Protein AF-0000000087424695 (afdb_homodimer)

Sequence (328 aa):
MKTVAVFPGSFDPPTLGHLSLIRRAAELWDEVVVLVAINPTKEGWLGPDERVKLLEEVVEACPNVSVRATDDLVVAFAEQYRQPEVQVVLVRGVRGSQDLDYELLLAHANREMGHGMETVFLPAAQSLQQVSSTEVRSRLEHGERVADLLHPRTVVSLRRMQQAMKTVAVFPGSFDPPTLGHLSLIRRAAELWDEVVVLVAINPTKEGWLGPDERVKLLEEVVEACPNVSVRATDDLVVAFAEQYRQPEVQVVLVRGVRGSQDLDYELLLAHANREMGHGMETVFLPAAQSLQQVSSTEVRSRLEHGERVADLLHPRTVVSLRRMQQA

pLDDT: mean 95.35, std 4.33, range [67.62, 98.94]

Radius of gyration: 21.51 Å; Cα contacts (8 Å, |Δi|>4): 557; chains: 2; bounding box: 44×68×51 Å

Nearest PDB structures (foldseek):
  5o08-assembly1_A  TM=8.944E-01  e=4.359E-17  Mycobacteroides abscessus ATCC 19977
  8i8i-assembly2_C-2  TM=9.527E-01  e=9.802E-16  Klebsiella pneumoniae
  5h16-assembly1_D  TM=9.198E-01  e=2.679E-16  Acinetobacter baumannii
  4nah-assembly1_B  TM=9.377E-01  e=1.700E-14  Staphylococcus aureus subsp. aureus MW2
  7yy8-assembly1_B-2  TM=8.970E-01  e=1.493E-14  Mycobacteroides abscessus

Structure (mmCIF, N/CA/C/O backbone):
data_AF-0000000087424695-model_v1
#
loop_
_entity.id
_entity.type
_entity.pdbx_description
1 polymer 'Phosphopantetheine adenylyltransferase'
#
loop_
_atom_site.group_PDB
_atom_site.id
_atom_site.type_symbol
_atom_site.label_atom_id
_atom_site.label_alt_id
_atom_site.label_comp_id
_atom_site.label_asym_id
_atom_site.label_entity_id
_atom_site.label_seq_id
_atom_site.pdbx_PDB_ins_code
_atom_site.Cartn_x
_atom_site.Cartn_y
_atom_site.Cartn_z
_atom_site.occupancy
_atom_site.B_iso_or_equiv
_atom_site.auth_seq_id
_atom_site.auth_comp_id
_atom_site.auth_asym_id
_atom_site.auth_atom_id
_atom_site.pdbx_PDB_model_num
ATOM 1 N N . MET A 1 1 ? 19.766 -3.141 4.5 1 79.31 1 MET A N 1
ATOM 2 C CA . MET A 1 1 ? 19.469 -1.904 3.789 1 79.31 1 MET A CA 1
ATOM 3 C C . MET A 1 1 ? 18.469 -1.063 4.574 1 79.31 1 MET A C 1
ATOM 5 O O . MET A 1 1 ? 17.516 -1.597 5.148 1 79.31 1 MET A O 1
ATOM 9 N N . LYS A 1 2 ? 18.75 0.213 4.785 1 91.25 2 LYS A N 1
ATOM 10 C CA . LYS A 1 2 ? 17.875 1.15 5.477 1 91.25 2 LYS A CA 1
ATOM 11 C C . LYS A 1 2 ? 16.812 1.724 4.531 1 91.25 2 LYS A C 1
ATOM 13 O O . LYS A 1 2 ? 17.094 1.961 3.354 1 91.25 2 LYS A O 1
ATOM 18 N N . THR A 1 3 ? 15.609 1.921 5.02 1 94.69 3 THR A N 1
ATOM 19 C CA . THR A 1 3 ? 14.555 2.508 4.199 1 94.69 3 THR A CA 1
ATOM 20 C C . THR A 1 3 ? 14.008 3.773 4.848 1 94.69 3 THR A C 1
ATOM 22 O O . THR A 1 3 ? 13.695 3.781 6.043 1 94.69 3 THR A O 1
ATOM 25 N N . VAL A 1 4 ? 13.898 4.805 4.074 1 97.94 4 VAL A N 1
ATOM 26 C CA . VAL A 1 4 ? 13.219 6.039 4.465 1 97.94 4 VAL A CA 1
ATOM 27 C C . VAL A 1 4 ? 11.867 6.129 3.764 1 97.94 4 VAL A C 1
ATOM 29 O O . VAL A 1 4 ? 11.797 6.094 2.533 1 97.94 4 VAL A O 1
ATOM 32 N N . ALA A 1 5 ? 10.852 6.211 4.539 1 98.62 5 ALA A N 1
ATOM 33 C CA . ALA A 1 5 ? 9.5 6.398 4.012 1 98.62 5 ALA A CA 1
ATOM 34 C C . ALA A 1 5 ? 9.086 7.863 4.086 1 98.62 5 ALA A C 1
ATOM 36 O O . ALA A 1 5 ? 9.172 8.492 5.145 1 98.62 5 ALA A O 1
ATOM 37 N N . VAL A 1 6 ? 8.703 8.391 2.967 1 98.88 6 VAL A N 1
ATOM 38 C CA . VAL A 1 6 ? 8.18 9.75 2.912 1 98.88 6 VAL A CA 1
ATOM 39 C C . VAL A 1 6 ? 6.66 9.711 2.775 1 98.88 6 VAL A C 1
ATOM 41 O O . VAL A 1 6 ? 6.129 9.062 1.873 1 98.88 6 VAL A O 1
ATOM 44 N N . PHE A 1 7 ? 5.996 10.336 3.678 1 98.88 7 PHE A N 1
ATOM 45 C CA . PHE A 1 7 ? 4.539 10.406 3.729 1 98.88 7 PHE A CA 1
ATOM 46 C C . PHE A 1 7 ? 4.059 11.828 3.488 1 98.88 7 PHE A C 1
ATOM 48 O O . PHE A 1 7 ? 3.885 12.602 4.434 1 98.88 7 PHE A O 1
ATOM 55 N N . PRO A 1 8 ? 3.752 12.125 2.264 1 98.62 8 PRO A N 1
ATOM 56 C CA . PRO A 1 8 ? 3.338 13.492 1.943 1 98.62 8 PRO A CA 1
ATOM 57 C C . PRO A 1 8 ? 1.839 13.711 2.139 1 98.62 8 PRO A C 1
ATOM 59 O O . PRO A 1 8 ? 1.049 12.773 2 1 98.62 8 PRO A O 1
ATOM 62 N N . GLY A 1 9 ? 1.477 14.867 2.424 1 97.44 9 GLY A N 1
ATOM 63 C CA . GLY A 1 9 ? 0.091 15.289 2.531 1 97.44 9 GLY A CA 1
ATOM 64 C C . GLY A 1 9 ? -0.056 16.781 2.805 1 97.44 9 GLY A C 1
ATOM 65 O O . GLY A 1 9 ? 0.936 17.469 3.025 1 97.44 9 GLY A O 1
ATOM 66 N N . SER A 1 10 ? -1.293 17.234 2.723 1 97.12 10 SER A N 1
ATOM 67 C CA . SER A 1 10 ? -1.579 18.625 3.074 1 97.12 10 SER A CA 1
ATOM 68 C C . SER A 1 10 ? -1.657 18.812 4.586 1 97.12 10 SER A C 1
ATOM 70 O O . SER A 1 10 ? -1.211 19.828 5.117 1 97.12 10 SER A O 1
ATOM 72 N N . PHE A 1 11 ? -2.344 17.891 5.297 1 98.25 11 PHE A N 1
ATOM 73 C CA . PHE A 1 11 ? -2.463 17.891 6.75 1 98.25 11 PHE A CA 1
ATOM 74 C C . PHE A 1 11 ? -3.062 19.203 7.25 1 98.25 11 PHE A C 1
ATOM 76 O O . PHE A 1 11 ? -2.512 19.844 8.148 1 98.25 11 PHE A O 1
ATOM 83 N N . ASP A 1 12 ? -4.25 19.5 6.777 1 97.62 12 ASP A N 1
ATOM 84 C CA . ASP A 1 12 ? -4.816 20.828 6.992 1 97.62 12 ASP A CA 1
ATOM 85 C C . ASP A 1 12 ? -6.242 20.734 7.531 1 97.62 12 ASP A C 1
ATOM 87 O O . ASP A 1 12 ? -7.184 21.203 6.887 1 97.62 12 ASP A O 1
ATOM 91 N N . PRO A 1 13 ? -6.395 20.297 8.695 1 97.94 13 PRO A N 1
ATOM 92 C CA . PRO A 1 13 ? -5.355 19.969 9.672 1 97.94 13 PRO A CA 1
ATOM 93 C C . PRO A 1 13 ? -5.016 18.484 9.711 1 97.94 13 PRO A C 1
ATOM 95 O O . PRO A 1 13 ? -5.68 17.688 9.055 1 97.94 13 PRO A O 1
ATOM 98 N N . PRO A 1 14 ? -3.902 18.109 10.469 1 98.38 14 PRO A N 1
ATOM 99 C CA . PRO A 1 14 ? -3.662 16.688 10.727 1 98.38 14 PRO A CA 1
ATOM 100 C C . PRO A 1 14 ? -4.797 16.016 11.508 1 98.38 14 PRO A C 1
ATOM 102 O O . PRO A 1 14 ? -5.336 16.609 12.445 1 98.38 14 PRO A O 1
ATOM 105 N N . THR A 1 15 ? -5.227 14.859 11.133 1 98.5 15 THR A N 1
ATOM 106 C CA . THR A 1 15 ? -6.336 14.141 11.75 1 98.5 15 THR A CA 1
ATOM 107 C C . THR A 1 15 ? -5.852 12.859 12.414 1 98.5 15 THR A C 1
ATOM 109 O O . THR A 1 15 ? -4.68 12.492 12.289 1 98.5 15 THR A O 1
ATOM 112 N N . LEU A 1 16 ? -6.766 12.211 13.102 1 98.44 16 LEU A N 1
ATOM 113 C CA . LEU A 1 16 ? -6.453 10.898 13.672 1 98.44 16 LEU A CA 1
ATOM 114 C C . LEU A 1 16 ? -6.215 9.867 12.578 1 98.44 16 LEU A C 1
ATOM 116 O O . LEU A 1 16 ? -5.492 8.898 12.781 1 98.44 16 LEU A O 1
ATOM 120 N N . GLY A 1 17 ? -6.844 10.094 11.422 1 98.12 17 GLY A N 1
ATOM 121 C CA . GLY A 1 17 ? -6.547 9.25 10.281 1 98.12 17 GLY A CA 1
ATOM 122 C C . GLY A 1 17 ? -5.09 9.312 9.852 1 98.12 17 GLY A C 1
ATOM 123 O O . GLY A 1 17 ? -4.457 8.281 9.641 1 98.12 17 GLY A O 1
ATOM 124 N N . HIS A 1 18 ? -4.578 10.523 9.773 1 98.56 18 HIS A N 1
ATOM 125 C CA . HIS A 1 18 ? -3.172 10.703 9.438 1 98.56 18 HIS A CA 1
ATOM 126 C C . HIS A 1 18 ? -2.27 10.07 10.492 1 98.56 18 HIS A C 1
ATOM 128 O O . HIS A 1 18 ? -1.325 9.352 10.156 1 98.56 18 HIS A O 1
ATOM 134 N N . LEU A 1 19 ? -2.562 10.367 11.734 1 98.62 19 LEU A N 1
ATOM 135 C CA . LEU A 1 19 ? -1.73 9.867 12.828 1 98.62 19 LEU A CA 1
ATOM 136 C C . LEU A 1 19 ? -1.679 8.344 12.812 1 98.62 19 LEU A C 1
ATOM 138 O O . LEU A 1 19 ? -0.613 7.754 13.008 1 98.62 19 LEU A O 1
ATOM 142 N N . SER A 1 20 ? -2.83 7.75 12.641 1 98.44 20 SER A N 1
ATOM 143 C CA . SER A 1 20 ? -2.902 6.293 12.555 1 98.44 20 SER A CA 1
ATOM 144 C C . SER A 1 20 ? -1.96 5.754 11.484 1 98.44 20 SER A C 1
ATOM 146 O O . SER A 1 20 ? -1.211 4.809 11.734 1 98.44 20 SER A O 1
ATOM 148 N N . LEU A 1 21 ? -1.93 6.344 10.336 1 98.56 21 LEU A N 1
ATOM 149 C CA . LEU A 1 21 ? -1.087 5.918 9.227 1 98.56 21 LEU A CA 1
ATOM 150 C C . LEU A 1 21 ? 0.386 6.16 9.531 1 98.56 21 LEU A C 1
ATOM 152 O O . LEU A 1 21 ? 1.235 5.316 9.234 1 98.56 21 LEU A O 1
ATOM 156 N N . ILE A 1 22 ? 0.681 7.273 10.133 1 98.81 22 ILE A N 1
ATOM 157 C CA . ILE A 1 22 ? 2.055 7.629 10.469 1 98.81 22 ILE A CA 1
ATOM 158 C C . ILE A 1 22 ? 2.621 6.617 11.461 1 98.81 22 ILE A C 1
ATOM 160 O O . ILE A 1 22 ? 3.74 6.125 11.289 1 98.81 22 ILE A O 1
ATOM 164 N N . ARG A 1 23 ? 1.879 6.285 12.469 1 98.31 23 ARG A N 1
ATOM 165 C CA . ARG A 1 23 ? 2.33 5.34 13.484 1 98.31 23 ARG A CA 1
ATOM 166 C C . ARG A 1 23 ? 2.59 3.965 12.875 1 98.31 23 ARG A C 1
ATOM 168 O O . ARG A 1 23 ? 3.584 3.314 13.203 1 98.31 23 ARG A O 1
ATOM 175 N N . ARG A 1 24 ? 1.731 3.574 12.062 1 97.62 24 ARG A N 1
ATOM 176 C CA . ARG A 1 24 ? 1.882 2.277 11.414 1 97.62 24 ARG A CA 1
ATOM 177 C C . ARG A 1 24 ? 3.072 2.279 10.453 1 97.62 24 ARG A C 1
ATOM 179 O O . ARG A 1 24 ? 3.818 1.3 10.383 1 97.62 24 ARG A O 1
ATOM 186 N N . ALA A 1 25 ? 3.248 3.357 9.727 1 98.19 25 ALA A N 1
ATOM 187 C CA . ALA A 1 25 ? 4.43 3.494 8.883 1 98.19 25 ALA A CA 1
ATOM 188 C C . ALA A 1 25 ? 5.707 3.432 9.719 1 98.19 25 ALA A C 1
ATOM 190 O O . ALA A 1 25 ? 6.695 2.816 9.305 1 98.19 25 ALA A O 1
ATOM 191 N N . ALA A 1 26 ? 5.703 4.035 10.883 1 97.44 26 ALA A N 1
ATOM 192 C CA . ALA A 1 26 ? 6.863 4.078 11.766 1 97.44 26 ALA A CA 1
ATOM 193 C C . ALA A 1 26 ? 7.266 2.678 12.219 1 97.44 26 ALA A C 1
ATOM 195 O O . ALA A 1 26 ? 8.422 2.438 12.562 1 97.44 26 ALA A O 1
ATOM 196 N N . GLU A 1 27 ? 6.316 1.789 12.219 1 94.25 27 GLU A N 1
ATOM 197 C CA . GLU A 1 27 ? 6.594 0.403 12.586 1 94.25 27 GLU A CA 1
ATOM 198 C C . GLU A 1 27 ? 7.176 -0.375 11.414 1 94.25 27 GLU A C 1
ATOM 200 O O . GLU A 1 27 ? 7.82 -1.407 11.602 1 94.25 27 GLU A O 1
ATOM 205 N N . LEU A 1 28 ? 7 0.107 10.242 1 95.44 28 LEU A N 1
ATOM 206 C CA . LEU A 1 28 ? 7.336 -0.657 9.047 1 95.44 28 LEU A CA 1
ATOM 207 C C . LEU A 1 28 ? 8.711 -0.253 8.516 1 95.44 28 LEU A C 1
ATOM 209 O O . LEU A 1 28 ? 9.383 -1.05 7.855 1 95.44 28 LEU A O 1
ATOM 213 N N . TRP A 1 29 ? 9.062 0.972 8.711 1 96.44 29 TRP A N 1
ATOM 214 C CA . TRP A 1 29 ? 10.273 1.471 8.07 1 96.44 29 TRP A CA 1
ATOM 215 C C . TRP A 1 29 ? 11.203 2.115 9.094 1 96.44 29 TRP A C 1
ATOM 217 O O . TRP A 1 29 ? 10.766 2.545 10.164 1 96.44 29 TRP A O 1
ATOM 227 N N . ASP A 1 30 ? 12.461 2.236 8.727 1 96.5 30 ASP A N 1
ATOM 228 C CA . ASP A 1 30 ? 13.492 2.689 9.648 1 96.5 30 ASP A CA 1
ATOM 229 C C . ASP A 1 30 ? 13.297 4.156 10.016 1 96.5 30 ASP A C 1
ATOM 231 O O . ASP A 1 30 ? 13.477 4.543 11.172 1 96.5 30 ASP A O 1
ATOM 235 N N . GLU A 1 31 ? 12.945 4.906 9.047 1 97.88 31 GLU A N 1
ATOM 236 C CA . GLU A 1 31 ? 12.672 6.332 9.203 1 97.88 31 GLU A CA 1
ATOM 237 C C . GLU A 1 31 ? 11.438 6.75 8.414 1 97.88 31 GLU A C 1
ATOM 239 O O . GLU A 1 31 ? 11.227 6.289 7.289 1 97.88 31 GLU A O 1
ATOM 244 N N . VAL A 1 32 ? 10.672 7.605 9.016 1 98.75 32 VAL A N 1
ATOM 245 C CA . VAL A 1 32 ? 9.492 8.148 8.344 1 98.75 32 VAL A CA 1
ATOM 246 C C . VAL A 1 32 ? 9.562 9.672 8.328 1 98.75 32 VAL A C 1
ATOM 248 O O . VAL A 1 32 ? 9.773 10.297 9.375 1 98.75 32 VAL A O 1
ATOM 251 N N . VAL A 1 33 ? 9.469 10.25 7.203 1 98.94 33 VAL A N 1
ATOM 252 C CA . VAL A 1 33 ? 9.375 11.703 7.043 1 98.94 33 VAL A CA 1
ATOM 253 C C . VAL A 1 33 ? 7.949 12.086 6.652 1 98.94 33 VAL A C 1
ATOM 255 O O . VAL A 1 33 ? 7.496 11.789 5.547 1 98.94 33 VAL A O 1
ATOM 258 N N . VAL A 1 34 ? 7.25 12.656 7.559 1 98.94 34 VAL A N 1
ATOM 259 C CA . VAL A 1 34 ? 5.969 13.273 7.234 1 98.94 34 VAL A CA 1
ATOM 260 C C . VAL A 1 34 ? 6.203 14.602 6.512 1 98.94 34 VAL A C 1
ATOM 262 O O . VAL A 1 34 ? 6.805 15.523 7.074 1 98.94 34 VAL A O 1
ATOM 265 N N . LEU A 1 35 ? 5.742 14.703 5.305 1 98.88 35 LEU A N 1
ATOM 266 C CA . LEU A 1 35 ? 6.094 15.828 4.449 1 98.88 35 LEU A CA 1
ATOM 267 C C . LEU A 1 35 ? 4.875 16.703 4.16 1 98.88 35 LEU A C 1
ATOM 269 O O . LEU A 1 35 ? 3.975 16.297 3.424 1 98.88 35 LEU A O 1
ATOM 273 N N . VAL A 1 36 ? 4.832 17.844 4.703 1 98.75 36 VAL A N 1
ATOM 274 C CA . VAL A 1 36 ? 3.795 18.828 4.406 1 98.75 36 VAL A CA 1
ATOM 275 C C . VAL A 1 36 ? 4.039 19.438 3.027 1 98.75 36 VAL A C 1
ATOM 277 O O . VAL A 1 36 ? 4.965 20.234 2.85 1 98.75 36 VAL A O 1
ATOM 280 N N . ALA A 1 37 ? 3.246 19.047 2.104 1 97.75 37 ALA A N 1
ATOM 281 C CA . ALA A 1 37 ? 3.332 19.578 0.746 1 97.75 37 ALA A CA 1
ATOM 282 C C . ALA A 1 37 ? 2.625 20.922 0.641 1 97.75 37 ALA A C 1
ATOM 284 O O . ALA A 1 37 ? 1.428 21.031 0.922 1 97.75 37 ALA A O 1
ATOM 285 N N . ILE A 1 38 ? 3.346 21.859 0.201 1 97.19 38 ILE A N 1
ATOM 286 C CA . ILE A 1 38 ? 2.838 23.234 0.138 1 97.19 38 ILE A CA 1
ATOM 287 C C . ILE A 1 38 ? 2.566 23.609 -1.314 1 97.19 38 ILE A C 1
ATOM 289 O O . ILE A 1 38 ? 3.436 23.469 -2.176 1 97.19 38 ILE A O 1
ATOM 293 N N . ASN A 1 39 ? 1.438 23.969 -1.605 1 93.19 39 ASN A N 1
ATOM 294 C CA . ASN A 1 39 ? 1.109 24.625 -2.865 1 93.19 39 ASN A CA 1
ATOM 295 C C . ASN A 1 39 ? 1.168 26.141 -2.732 1 93.19 39 ASN A C 1
ATOM 297 O O . ASN A 1 39 ? 0.289 26.75 -2.121 1 93.19 39 ASN A O 1
ATOM 301 N N . PRO A 1 40 ? 2.1 26.672 -3.32 1 89.75 40 PRO A N 1
ATOM 302 C CA . PRO A 1 40 ? 2.324 28.094 -3.098 1 89.75 40 PRO A CA 1
ATOM 303 C C . PRO A 1 40 ? 1.191 28.969 -3.645 1 89.75 40 PRO A C 1
ATOM 305 O O . PRO A 1 40 ? 1.053 30.125 -3.252 1 89.75 40 PRO A O 1
ATOM 308 N N . THR A 1 41 ? 0.452 28.438 -4.559 1 91.44 41 THR A N 1
ATOM 309 C CA . THR A 1 41 ? -0.591 29.234 -5.188 1 91.44 41 THR A CA 1
ATOM 310 C C . THR A 1 41 ? -1.919 29.062 -4.453 1 91.44 41 THR A C 1
ATOM 312 O O . THR A 1 41 ? -2.904 29.734 -4.785 1 91.44 41 THR A O 1
ATOM 315 N N . LYS A 1 42 ? -1.876 28.172 -3.494 1 88.69 42 LYS A N 1
ATOM 316 C CA . LYS A 1 42 ? -3.113 27.906 -2.762 1 88.69 42 LYS A CA 1
ATOM 317 C C . LYS A 1 42 ? -2.961 28.266 -1.285 1 88.69 42 LYS A C 1
ATOM 319 O O . LYS A 1 42 ? -1.923 27.984 -0.68 1 88.69 42 LYS A O 1
ATOM 324 N N . GLU A 1 43 ? -3.961 28.906 -0.909 1 86.94 43 GLU A N 1
ATOM 325 C CA . GLU A 1 43 ? -4.012 29.156 0.528 1 86.94 43 GLU A CA 1
ATOM 326 C C . GLU A 1 43 ? -4.746 28.031 1.26 1 86.94 43 GLU A C 1
ATOM 328 O O . GLU A 1 43 ? -5.848 27.656 0.867 1 86.94 43 GLU A O 1
ATOM 333 N N . GLY A 1 44 ? -4.164 27.5 2.248 1 91.12 44 GLY A N 1
ATOM 334 C CA . GLY A 1 44 ? -4.816 26.5 3.078 1 91.12 44 GLY A CA 1
ATOM 335 C C . GLY A 1 44 ? -5.574 27.094 4.246 1 91.12 44 GLY A C 1
ATOM 336 O O . GLY A 1 44 ? -5.586 28.312 4.434 1 91.12 44 GLY A O 1
ATOM 337 N N . TRP A 1 45 ? -6.344 26.219 4.848 1 94.75 45 TRP A N 1
ATOM 338 C CA . TRP A 1 45 ? -7.035 26.625 6.062 1 94.75 45 TRP A CA 1
ATOM 339 C C . TRP A 1 45 ? -6.043 27.031 7.148 1 94.75 45 TRP A C 1
ATOM 341 O O . TRP A 1 45 ? -6.23 28.047 7.828 1 94.75 45 TRP A O 1
ATOM 351 N N . LEU A 1 46 ? -5 26.297 7.312 1 95.81 46 LEU A N 1
ATOM 352 C CA . LEU A 1 46 ? -3.859 26.609 8.164 1 95.81 46 LEU A CA 1
ATOM 353 C C . LEU A 1 46 ? -2.625 26.922 7.328 1 95.81 46 LEU A C 1
ATOM 355 O O . LEU A 1 46 ? -2.461 26.391 6.227 1 95.81 46 LEU A O 1
ATOM 359 N N . GLY A 1 47 ? -1.768 27.766 7.91 1 94.56 47 GLY A N 1
ATOM 360 C CA . GLY A 1 47 ? -0.475 27.969 7.277 1 94.56 47 GLY A CA 1
ATOM 361 C C . GLY A 1 47 ? 0.445 26.766 7.387 1 94.56 47 GLY A C 1
ATOM 362 O O . GLY A 1 47 ? 0.244 25.906 8.234 1 94.56 47 GLY A O 1
ATOM 363 N N . PRO A 1 48 ? 1.484 26.734 6.488 1 95.81 48 PRO A N 1
ATOM 364 C CA . PRO A 1 48 ? 2.406 25.594 6.512 1 95.81 48 PRO A CA 1
ATOM 365 C C . PRO A 1 48 ? 3.082 25.406 7.871 1 95.81 48 PRO A C 1
ATOM 367 O O . PRO A 1 48 ? 3.242 24.281 8.336 1 95.81 48 PRO A O 1
ATOM 370 N N . ASP A 1 49 ? 3.469 26.516 8.477 1 95.88 49 ASP A N 1
ATOM 371 C CA . ASP A 1 49 ? 4.152 26.438 9.766 1 95.88 49 ASP A CA 1
ATOM 372 C C . ASP A 1 49 ? 3.242 25.828 10.836 1 95.88 49 ASP A C 1
ATOM 374 O O . ASP A 1 49 ? 3.695 25.062 11.68 1 95.88 49 ASP A O 1
ATOM 378 N N . GLU A 1 50 ? 1.998 26.25 10.836 1 96.44 50 GLU A N 1
ATOM 379 C CA . GLU A 1 50 ? 1.03 25.703 11.789 1 96.44 50 GLU A CA 1
ATOM 380 C C . GLU A 1 50 ? 0.822 24.219 11.578 1 96.44 50 GLU A C 1
ATOM 382 O O . GLU A 1 50 ? 0.745 23.453 12.547 1 96.44 50 GLU A O 1
ATOM 387 N N . ARG A 1 51 ? 0.736 23.797 10.344 1 97.75 51 ARG A N 1
ATOM 388 C CA . ARG A 1 51 ? 0.562 22.391 10.023 1 97.75 51 ARG A CA 1
ATOM 389 C C . ARG A 1 51 ? 1.755 21.562 10.5 1 97.75 51 ARG A C 1
ATOM 391 O O . ARG A 1 51 ? 1.584 20.5 11.102 1 97.75 51 ARG A O 1
ATOM 398 N N . VAL A 1 52 ? 2.936 22.078 10.281 1 98.38 52 VAL A N 1
ATOM 399 C CA . VAL A 1 52 ? 4.156 21.406 10.711 1 98.38 52 VAL A CA 1
ATOM 400 C C . VAL A 1 52 ? 4.172 21.281 12.234 1 98.38 52 VAL A C 1
ATOM 402 O O . VAL A 1 52 ? 4.441 20.219 12.781 1 98.38 52 VAL A O 1
ATOM 405 N N . LYS A 1 53 ? 3.879 22.375 12.867 1 97.62 53 LYS A N 1
ATOM 406 C CA . LYS A 1 53 ? 3.893 22.406 14.328 1 97.62 53 LYS A CA 1
ATOM 407 C C . LYS A 1 53 ? 2.912 21.391 14.906 1 97.62 53 LYS A C 1
ATOM 409 O O . LYS A 1 53 ? 3.252 20.641 15.828 1 97.62 53 LYS A O 1
ATOM 414 N N . LEU A 1 54 ? 1.671 21.391 14.406 1 98.19 54 LEU A N 1
ATOM 415 C CA . LEU A 1 54 ? 0.662 20.453 14.875 1 98.19 54 LEU A CA 1
ATOM 416 C C . LEU A 1 54 ? 1.135 19.016 14.68 1 98.19 54 LEU A C 1
ATOM 418 O O . LEU A 1 54 ? 0.982 18.188 15.578 1 98.19 54 LEU A O 1
ATOM 422 N N . LEU A 1 55 ? 1.739 18.719 13.531 1 98.75 55 LEU A N 1
ATOM 423 C CA . LEU A 1 55 ? 2.217 17.375 13.234 1 98.75 55 LEU A CA 1
ATOM 424 C C . LEU A 1 55 ? 3.342 16.969 14.188 1 98.75 55 LEU A C 1
ATOM 426 O O . LEU A 1 55 ? 3.367 15.844 14.688 1 98.75 55 LEU A O 1
ATOM 430 N N . GLU A 1 56 ? 4.27 17.891 14.391 1 98.31 56 GLU A N 1
ATOM 431 C CA . GLU A 1 56 ? 5.367 17.609 15.312 1 98.31 56 GLU A CA 1
ATOM 432 C C . GLU A 1 56 ? 4.848 17.25 16.703 1 98.31 56 GLU A C 1
ATOM 434 O O . GLU A 1 56 ? 5.383 16.359 17.359 1 98.31 56 GLU A O 1
ATOM 439 N N . GLU A 1 57 ? 3.848 17.953 17.078 1 96.88 57 GLU A N 1
ATOM 440 C CA . GLU A 1 57 ? 3.262 17.688 18.391 1 96.88 57 GLU A CA 1
ATOM 441 C C . GLU A 1 57 ? 2.637 16.297 18.453 1 96.88 57 GLU A C 1
ATOM 443 O O . GLU A 1 57 ? 2.801 15.594 19.453 1 96.88 57 GLU A O 1
ATOM 448 N N . VAL A 1 58 ? 1.982 15.953 17.438 1 96.88 58 VAL A N 1
ATOM 449 C CA . VAL A 1 58 ? 1.188 14.734 17.5 1 96.88 58 VAL A CA 1
ATOM 450 C C . VAL A 1 58 ? 2.088 13.516 17.297 1 96.88 58 VAL A C 1
ATOM 452 O O . VAL A 1 58 ? 1.757 12.406 17.734 1 96.88 58 VAL A O 1
ATOM 455 N N . VAL A 1 59 ? 3.281 13.664 16.656 1 98.19 59 VAL A N 1
ATOM 456 C CA . VAL A 1 59 ? 4.117 12.5 16.375 1 98.19 59 VAL A CA 1
ATOM 457 C C . VAL A 1 59 ? 5.285 12.453 17.359 1 98.19 59 VAL A C 1
ATOM 459 O O . VAL A 1 59 ? 6.246 11.711 17.156 1 98.19 59 VAL A O 1
ATOM 462 N N . GLU A 1 60 ? 5.211 13.211 18.359 1 96.75 60 GLU A N 1
ATOM 463 C CA . GLU A 1 60 ? 6.293 13.344 19.328 1 96.75 60 GLU A CA 1
ATOM 464 C C . GLU A 1 60 ? 6.691 11.984 19.906 1 96.75 60 GLU A C 1
ATOM 466 O O . GLU A 1 60 ? 7.867 11.75 20.188 1 96.75 60 GLU A O 1
ATOM 471 N N . ALA A 1 61 ? 5.805 11.094 20.031 1 96.12 61 ALA A N 1
ATOM 472 C CA . ALA A 1 61 ? 6.043 9.789 20.641 1 96.12 61 ALA A CA 1
ATOM 473 C C . ALA A 1 61 ? 6.652 8.812 19.641 1 96.12 61 ALA A C 1
ATOM 475 O O . ALA A 1 61 ? 6.965 7.672 20 1 96.12 61 ALA A O 1
ATOM 476 N N . CYS A 1 62 ? 6.895 9.219 18.438 1 97.75 62 CYS A N 1
ATOM 477 C CA . CYS A 1 62 ? 7.492 8.391 17.391 1 97.75 62 CYS A CA 1
ATOM 478 C C . CYS A 1 62 ? 8.922 8.836 17.109 1 97.75 62 CYS A C 1
ATOM 480 O O . CYS A 1 62 ? 9.141 9.688 16.25 1 97.75 62 CYS A O 1
ATOM 482 N N . PRO A 1 63 ? 9.875 8.18 17.672 1 97.56 63 PRO A N 1
ATOM 483 C CA . PRO A 1 63 ? 11.25 8.688 17.625 1 97.56 63 PRO A CA 1
ATOM 484 C C . PRO A 1 63 ? 11.852 8.633 16.219 1 97.56 63 PRO A C 1
ATOM 486 O O . PRO A 1 63 ? 12.812 9.344 15.93 1 97.56 63 PRO A O 1
ATOM 489 N N . ASN A 1 64 ? 11.336 7.742 15.438 1 98.25 64 ASN A N 1
ATOM 490 C CA . ASN A 1 64 ? 11.914 7.617 14.102 1 98.25 64 ASN A CA 1
ATOM 491 C C . ASN A 1 64 ? 11.102 8.391 13.07 1 98.25 64 ASN A C 1
ATOM 493 O O . ASN A 1 64 ? 11.195 8.125 11.875 1 98.25 64 ASN A O 1
ATOM 497 N N . VAL A 1 65 ? 10.211 9.297 13.492 1 98.81 65 VAL A N 1
ATOM 498 C CA . VAL A 1 65 ? 9.391 10.109 12.609 1 98.81 65 VAL A CA 1
ATOM 499 C C . VAL A 1 65 ? 9.844 11.57 12.68 1 98.81 65 VAL A C 1
ATOM 501 O O . VAL A 1 65 ? 10.062 12.102 13.766 1 98.81 65 VAL A O 1
ATOM 504 N N . SER A 1 66 ? 10.016 12.203 11.578 1 98.81 66 SER A N 1
ATOM 505 C CA . SER A 1 66 ? 10.289 13.633 11.484 1 98.81 66 SER A CA 1
ATOM 506 C C . SER A 1 66 ? 9.266 14.336 10.594 1 98.81 66 SER A C 1
ATOM 508 O O . SER A 1 66 ? 8.602 13.688 9.781 1 98.81 66 SER A O 1
ATOM 510 N N . VAL A 1 67 ? 9.133 15.625 10.758 1 98.88 67 VAL A N 1
ATOM 511 C CA . VAL A 1 67 ? 8.203 16.422 9.969 1 98.88 67 VAL A CA 1
ATOM 512 C C . VAL A 1 67 ? 8.969 17.484 9.172 1 98.88 67 VAL A C 1
ATOM 514 O O . VAL A 1 67 ? 9.852 18.156 9.711 1 98.88 67 VAL A O 1
ATOM 517 N N . ARG A 1 68 ? 8.68 17.547 7.949 1 98.75 68 ARG A N 1
ATOM 518 C CA . ARG A 1 68 ? 9.258 18.531 7.043 1 98.75 68 ARG A CA 1
ATOM 519 C C . ARG A 1 68 ? 8.188 19.188 6.176 1 98.75 68 ARG A C 1
ATOM 521 O O . ARG A 1 68 ? 7.039 18.734 6.164 1 98.75 68 ARG A O 1
ATOM 528 N N . ALA A 1 69 ? 8.531 20.266 5.543 1 98.5 69 ALA A N 1
ATOM 529 C CA . ALA A 1 69 ? 7.66 20.922 4.566 1 98.5 69 ALA A CA 1
ATOM 530 C C . ALA A 1 69 ? 8.414 21.203 3.27 1 98.5 69 ALA A C 1
ATOM 532 O O . ALA A 1 69 ? 9.641 21.359 3.275 1 98.5 69 ALA A O 1
ATOM 533 N N . THR A 1 70 ? 7.703 21.234 2.178 1 98.25 70 THR A N 1
ATOM 534 C CA . THR A 1 70 ? 8.328 21.562 0.901 1 98.25 70 THR A CA 1
ATOM 535 C C . THR A 1 70 ? 7.312 22.188 -0.047 1 98.25 70 THR A C 1
ATOM 537 O O . THR A 1 70 ? 6.121 21.875 0.007 1 98.25 70 THR A O 1
ATOM 540 N N . ASP A 1 71 ? 7.777 23.078 -0.828 1 97 71 ASP A N 1
ATOM 541 C CA . ASP A 1 71 ? 6.977 23.562 -1.944 1 97 71 ASP A CA 1
ATOM 542 C C . AS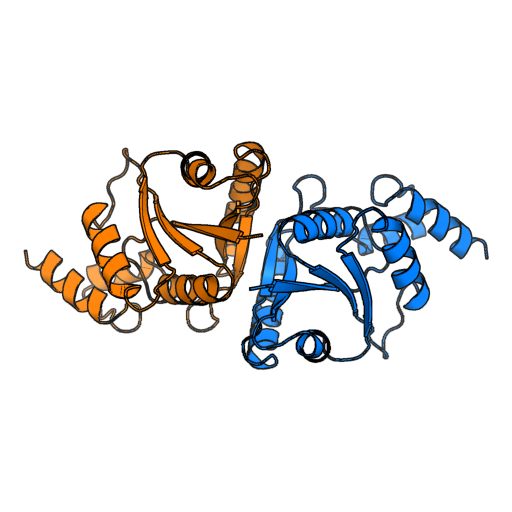P A 1 71 ? 7.488 23.016 -3.273 1 97 71 ASP A C 1
ATOM 544 O O . ASP A 1 71 ? 7.039 23.438 -4.34 1 97 71 ASP A O 1
ATOM 548 N N . ASP A 1 72 ? 8.422 22.031 -3.182 1 95.88 72 ASP A N 1
ATOM 549 C CA . ASP A 1 72 ? 8.922 21.312 -4.352 1 95.88 72 ASP A CA 1
ATOM 550 C C . ASP A 1 72 ? 8.078 20.078 -4.648 1 95.88 72 ASP A C 1
ATOM 552 O O . ASP A 1 72 ? 7.172 19.734 -3.885 1 95.88 72 ASP A O 1
ATOM 556 N N . LEU A 1 73 ? 8.453 19.484 -5.812 1 96.06 73 LEU A N 1
ATOM 557 C CA . LEU A 1 73 ? 7.859 18.188 -6.094 1 96.06 73 LEU A CA 1
ATOM 558 C C . LEU A 1 73 ? 8.195 17.188 -4.992 1 96.06 73 LEU A C 1
ATOM 560 O O . LEU A 1 73 ? 9.336 17.125 -4.535 1 96.06 73 LEU A O 1
ATOM 564 N N . VAL A 1 74 ? 7.199 16.422 -4.539 1 97.19 74 VAL A N 1
ATOM 565 C CA . VAL A 1 74 ? 7.355 15.438 -3.477 1 97.19 74 VAL A CA 1
ATOM 566 C C . VAL A 1 74 ? 8.5 14.484 -3.816 1 97.19 74 VAL A C 1
ATOM 568 O O . VAL A 1 74 ? 9.359 14.211 -2.975 1 97.19 74 VAL A O 1
ATOM 571 N N . VAL A 1 75 ? 8.586 14.055 -5.062 1 97.5 75 VAL A N 1
ATOM 572 C CA . VAL A 1 75 ? 9.594 13.078 -5.473 1 97.5 75 VAL A CA 1
ATOM 573 C C . VAL A 1 75 ? 10.977 13.734 -5.449 1 97.5 75 VAL A C 1
ATOM 575 O O . VAL A 1 75 ? 11.969 13.086 -5.105 1 97.5 75 VAL A O 1
ATOM 578 N N . ALA A 1 76 ? 11.086 14.969 -5.848 1 96.81 76 ALA A N 1
ATOM 579 C CA . ALA A 1 76 ? 12.352 15.688 -5.805 1 96.81 76 ALA A CA 1
ATOM 580 C C . ALA A 1 76 ? 12.859 15.82 -4.367 1 96.81 76 ALA A C 1
ATOM 582 O O . ALA A 1 76 ? 14.039 15.609 -4.098 1 96.81 76 ALA A O 1
ATOM 583 N N . PHE A 1 77 ? 11.945 16.156 -3.518 1 97.88 77 PHE A N 1
ATOM 584 C CA . PHE A 1 77 ? 12.312 16.234 -2.107 1 97.88 77 PHE A CA 1
ATOM 585 C C . PHE A 1 77 ? 12.781 14.883 -1.593 1 97.88 77 PHE A C 1
ATOM 587 O O . PHE A 1 77 ? 13.805 14.789 -0.912 1 97.88 77 PHE A O 1
ATOM 594 N N . ALA A 1 78 ? 12.016 13.836 -1.885 1 98.31 78 ALA A N 1
ATOM 595 C CA . ALA A 1 78 ? 12.289 12.492 -1.378 1 98.31 78 ALA A CA 1
ATOM 596 C C . ALA A 1 78 ? 13.633 11.977 -1.886 1 98.31 78 ALA A C 1
ATOM 598 O O . ALA A 1 78 ? 14.312 11.211 -1.196 1 98.31 78 ALA A O 1
ATOM 599 N N . GLU A 1 79 ? 14.031 12.406 -3.066 1 96.69 79 GLU A N 1
ATOM 600 C CA . GLU A 1 79 ? 15.258 11.945 -3.713 1 96.69 79 GLU A CA 1
ATOM 601 C C . GLU A 1 79 ? 16.484 12.281 -2.873 1 96.69 79 GLU A C 1
ATOM 603 O O . GLU A 1 79 ? 17.5 11.594 -2.951 1 96.69 79 GLU A O 1
ATOM 608 N N . GLN A 1 80 ? 16.375 13.297 -2.057 1 96.62 80 GLN A N 1
ATOM 609 C CA . GLN A 1 80 ? 17.516 13.742 -1.26 1 96.62 80 GLN A CA 1
ATOM 610 C C . GLN A 1 80 ? 17.938 12.672 -0.249 1 96.62 80 GLN A C 1
ATOM 612 O O . GLN A 1 80 ? 19.062 12.695 0.255 1 96.62 80 GLN A O 1
ATOM 617 N N . TYR A 1 81 ? 17 11.797 0.029 1 97 81 TYR A N 1
ATOM 618 C CA . TYR A 1 81 ? 17.281 10.766 1.023 1 97 81 TYR A CA 1
ATOM 619 C C . TYR A 1 81 ? 17.891 9.531 0.371 1 97 81 TYR A C 1
ATOM 621 O O . TYR A 1 81 ? 18.391 8.641 1.062 1 97 81 TYR A O 1
ATOM 629 N N . ARG A 1 82 ? 17.828 9.422 -0.864 1 94.62 82 ARG A N 1
ATOM 630 C CA . ARG A 1 82 ? 18.344 8.258 -1.574 1 94.62 82 ARG A CA 1
ATOM 631 C C . ARG A 1 82 ? 19.859 8.203 -1.515 1 94.62 82 ARG A C 1
ATOM 633 O O . ARG A 1 82 ? 20.531 9.188 -1.832 1 94.62 82 ARG A O 1
ATOM 640 N N . GLN A 1 83 ? 20.391 7.113 -1.096 1 94.31 83 GLN A N 1
ATOM 641 C CA . GLN A 1 83 ? 21.812 6.781 -1.012 1 94.31 83 GLN A CA 1
ATOM 642 C C . GLN A 1 83 ? 22.047 5.301 -1.292 1 94.31 83 GLN A C 1
ATOM 644 O O . GLN A 1 83 ? 21.109 4.508 -1.305 1 94.31 83 GLN A O 1
ATOM 649 N N . PRO A 1 84 ? 23.219 4.797 -1.718 1 89.75 84 PRO A N 1
ATOM 650 C CA . PRO A 1 84 ? 23.469 3.396 -2.062 1 89.75 84 PRO A CA 1
ATOM 651 C C . PRO A 1 84 ? 22.922 2.42 -1.028 1 89.75 84 PRO A C 1
ATOM 653 O O . PRO A 1 84 ? 22.375 1.37 -1.39 1 89.75 84 PRO A O 1
ATOM 656 N N . GLU A 1 85 ? 22.891 2.695 0.235 1 90.25 85 GLU A N 1
ATOM 657 C CA . GLU A 1 85 ? 22.406 1.767 1.251 1 90.25 85 GLU A CA 1
ATOM 658 C C . GLU A 1 85 ? 21.109 2.275 1.892 1 90.25 85 GLU A C 1
ATOM 660 O O . GLU A 1 85 ? 20.719 1.807 2.961 1 90.25 85 GLU A O 1
ATOM 665 N N . VAL A 1 86 ? 20.484 3.256 1.208 1 94.06 86 VAL A N 1
ATOM 666 C CA . VAL A 1 86 ? 19.234 3.807 1.719 1 94.06 86 VAL A CA 1
ATOM 667 C C . VAL A 1 86 ? 18.188 3.832 0.606 1 94.06 86 VAL A C 1
ATOM 669 O O . VAL A 1 86 ? 18.359 4.52 -0.403 1 94.06 86 VAL A O 1
ATOM 672 N N . GLN A 1 87 ? 17.188 3.1 0.771 1 93.56 87 GLN A N 1
ATOM 673 C CA . GLN A 1 87 ? 16.047 3.129 -0.138 1 93.56 87 GLN A CA 1
ATOM 674 C C . GLN A 1 87 ? 15 4.133 0.331 1 93.56 87 GLN A C 1
ATOM 676 O O . GLN A 1 87 ? 14.867 4.383 1.53 1 93.56 87 GLN A O 1
ATOM 681 N N . VAL A 1 88 ? 14.32 4.676 -0.686 1 97.5 88 VAL A N 1
ATOM 682 C CA . VAL A 1 88 ? 13.25 5.625 -0.372 1 97.5 88 VAL A CA 1
ATOM 683 C C . VAL A 1 88 ? 11.93 5.133 -0.956 1 97.5 88 VAL A C 1
ATOM 685 O O . VAL A 1 88 ? 11.883 4.664 -2.098 1 97.5 88 VAL A O 1
ATOM 688 N N . VAL A 1 89 ? 10.922 5.227 -0.158 1 98 89 VAL A N 1
ATOM 689 C CA . VAL A 1 89 ? 9.586 4.898 -0.643 1 98 89 VAL A CA 1
ATOM 690 C C . VAL A 1 89 ? 8.617 6.023 -0.278 1 98 89 VAL A C 1
ATOM 692 O O . VAL A 1 89 ? 8.789 6.688 0.746 1 98 89 VAL A O 1
ATOM 695 N N . LEU A 1 90 ? 7.695 6.238 -1.168 1 98.62 90 LEU A N 1
ATOM 696 C CA . LEU A 1 90 ? 6.566 7.109 -0.852 1 98.62 90 LEU A CA 1
ATOM 697 C C . LEU A 1 90 ? 5.418 6.312 -0.246 1 98.62 90 LEU A C 1
ATOM 699 O O . LEU A 1 90 ? 5.133 5.195 -0.683 1 98.62 90 LEU A O 1
ATOM 703 N N . VAL A 1 91 ? 4.746 6.891 0.744 1 98.69 91 VAL A N 1
ATOM 704 C CA . VAL A 1 91 ? 3.629 6.234 1.413 1 98.69 91 VAL A CA 1
ATOM 705 C C . VAL A 1 91 ? 2.369 7.082 1.269 1 98.69 91 VAL A C 1
ATOM 707 O O . VAL A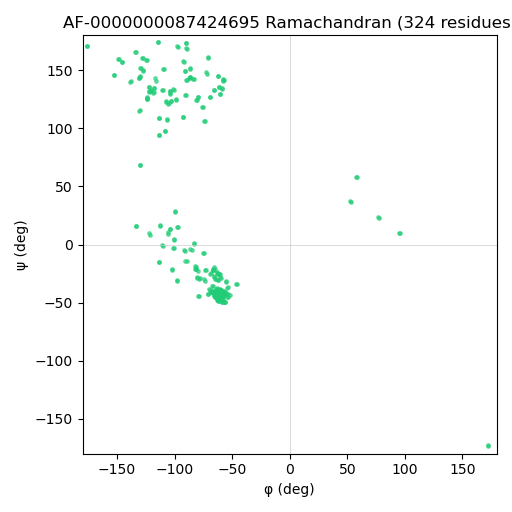 1 91 ? 2.406 8.297 1.47 1 98.69 91 VAL A O 1
ATOM 710 N N . ARG A 1 92 ? 1.318 6.414 0.889 1 98 92 ARG A N 1
ATOM 711 C CA . ARG A 1 92 ? 0.009 7.051 0.797 1 98 92 ARG A CA 1
ATOM 712 C C . ARG A 1 92 ? -1.058 6.215 1.495 1 98 92 ARG A C 1
ATOM 714 O O . ARG A 1 92 ? -0.992 4.984 1.488 1 98 92 ARG A O 1
ATOM 721 N N . GLY A 1 93 ? -1.953 6.922 2.107 1 97.31 93 GLY A N 1
ATOM 722 C CA . GLY A 1 93 ? -3.107 6.23 2.662 1 97.31 93 GLY A CA 1
ATOM 723 C C . GLY A 1 93 ? -4.234 6.051 1.663 1 97.31 93 GLY A C 1
ATOM 724 O O . GLY A 1 93 ? -4.492 6.938 0.845 1 97.31 93 GLY A O 1
ATOM 725 N N . VAL A 1 94 ? -4.883 4.945 1.777 1 96.38 94 VAL A N 1
ATOM 726 C CA . VAL A 1 94 ? -6.059 4.711 0.95 1 96.38 94 VAL A CA 1
ATOM 727 C C . VAL A 1 94 ? -7.262 4.402 1.838 1 96.38 94 VAL A C 1
ATOM 729 O O . VAL A 1 94 ? -7.207 3.5 2.678 1 96.38 94 VAL A O 1
ATOM 732 N N . ARG A 1 95 ? -8.359 5.109 1.692 1 92.56 95 ARG A N 1
ATOM 733 C CA . ARG A 1 95 ? -9.547 4.992 2.539 1 92.56 95 ARG A CA 1
ATOM 734 C C . ARG A 1 95 ? -10.641 4.203 1.838 1 92.56 95 ARG A C 1
ATOM 736 O O . ARG A 1 95 ? -11.562 3.693 2.486 1 92.56 95 ARG A O 1
ATOM 743 N N . GLY A 1 96 ? -10.555 4.156 0.526 1 91.31 96 GLY A N 1
ATOM 744 C CA . GLY A 1 96 ? -11.586 3.506 -0.268 1 91.31 96 GLY A CA 1
ATOM 745 C C . GLY A 1 96 ? -11.406 3.709 -1.761 1 91.31 96 GLY A C 1
ATOM 746 O O . GLY A 1 96 ? -10.375 4.227 -2.201 1 91.31 96 GLY A O 1
ATOM 747 N N . SER A 1 97 ? -12.406 3.254 -2.457 1 90.25 97 SER A N 1
ATOM 748 C CA . SER A 1 97 ? -12.312 3.211 -3.912 1 90.25 97 SER A CA 1
ATOM 749 C C . SER A 1 97 ? -12.422 4.609 -4.516 1 90.25 97 SER A C 1
ATOM 751 O O . SER A 1 97 ? -11.945 4.852 -5.625 1 90.25 97 SER A O 1
ATOM 753 N N . GLN A 1 98 ? -12.977 5.457 -3.799 1 85.88 98 GLN A N 1
ATOM 754 C CA . GLN A 1 98 ? -13.281 6.777 -4.344 1 85.88 98 GLN A CA 1
ATOM 755 C C . GLN A 1 98 ? -12 7.535 -4.703 1 85.88 98 GLN A C 1
ATOM 757 O O . GLN A 1 98 ? -11.984 8.32 -5.652 1 85.88 98 GLN A O 1
ATOM 762 N N . ASP A 1 99 ? -10.969 7.281 -4.031 1 86.62 99 ASP A N 1
ATOM 763 C CA . ASP A 1 99 ? -9.766 8.078 -4.23 1 86.62 99 ASP A CA 1
ATOM 764 C C . ASP A 1 99 ? -8.664 7.25 -4.898 1 86.62 99 ASP A C 1
ATOM 766 O O . ASP A 1 99 ? -7.602 7.773 -5.227 1 86.62 99 ASP A O 1
ATOM 770 N N . LEU A 1 100 ? -8.883 6.078 -5.18 1 93.5 100 LEU A N 1
ATOM 771 C CA . LEU A 1 100 ? -7.801 5.18 -5.559 1 93.5 100 LEU A CA 1
ATOM 772 C C . LEU A 1 100 ? -7.266 5.523 -6.941 1 93.5 100 LEU A C 1
ATOM 774 O O . LEU A 1 100 ? -6.051 5.504 -7.164 1 93.5 100 LEU A O 1
ATOM 778 N N . ASP A 1 101 ? -8.18 5.805 -7.848 1 93 101 ASP A N 1
ATOM 779 C CA . ASP A 1 101 ? -7.723 6.055 -9.211 1 93 101 ASP A CA 1
ATOM 780 C C . ASP A 1 101 ? -6.773 7.25 -9.258 1 93 101 ASP A C 1
ATOM 782 O O . ASP A 1 101 ? -5.777 7.23 -9.984 1 93 101 ASP A O 1
ATOM 786 N N . TYR A 1 102 ? -7.152 8.234 -8.539 1 93.31 102 TYR A N 1
ATOM 787 C CA . TYR A 1 102 ? -6.27 9.391 -8.445 1 93.31 102 TYR A CA 1
ATOM 788 C C . TYR A 1 102 ? -4.934 9 -7.82 1 93.31 102 TYR A C 1
ATOM 790 O O . TYR A 1 102 ? -3.873 9.398 -8.312 1 93.31 102 TYR A O 1
ATOM 798 N N . GLU A 1 103 ? -4.949 8.258 -6.805 1 95.62 103 GLU A N 1
ATOM 799 C CA . GLU A 1 103 ? -3.732 7.809 -6.133 1 95.62 103 GLU A CA 1
ATOM 800 C C . GLU A 1 103 ? -2.861 6.98 -7.074 1 95.62 103 GLU A C 1
ATOM 802 O O . GLU A 1 103 ? -1.633 7.078 -7.039 1 95.62 103 GLU A O 1
ATOM 807 N N . LEU A 1 104 ? -3.488 6.164 -7.848 1 96.25 104 LEU A N 1
ATOM 808 C CA . LEU A 1 104 ? -2.752 5.348 -8.805 1 96.25 104 LEU A CA 1
ATOM 809 C C . LEU A 1 104 ? -2.043 6.227 -9.836 1 96.25 104 LEU A C 1
ATOM 811 O O . LEU A 1 104 ? -0.875 5.992 -10.156 1 96.25 104 LEU A O 1
ATOM 815 N N . LEU A 1 105 ? -2.775 7.207 -10.328 1 95.06 105 LEU A N 1
ATOM 816 C CA . LEU A 1 105 ? -2.188 8.133 -11.289 1 95.06 105 LEU A CA 1
ATOM 817 C C . LEU A 1 105 ? -0.975 8.836 -10.695 1 95.06 105 LEU A C 1
ATOM 819 O O . LEU A 1 105 ? 0.068 8.945 -11.344 1 95.06 105 LEU A O 1
ATOM 823 N N . LEU A 1 106 ? -1.089 9.281 -9.484 1 95.75 106 LEU A N 1
ATOM 824 C CA . LEU A 1 106 ? 0.005 9.953 -8.797 1 95.75 106 LEU A CA 1
ATOM 825 C C . LEU A 1 106 ? 1.188 9.008 -8.602 1 95.75 106 LEU A C 1
ATOM 827 O O . LEU A 1 106 ? 2.342 9.406 -8.781 1 95.75 106 LEU A O 1
ATOM 831 N N . ALA A 1 107 ? 0.917 7.832 -8.203 1 97.19 107 ALA A N 1
ATOM 832 C CA . ALA A 1 107 ? 1.962 6.832 -7.996 1 97.19 107 ALA A CA 1
ATOM 833 C C . ALA A 1 107 ? 2.748 6.59 -9.281 1 97.19 107 ALA A C 1
ATOM 835 O O . ALA A 1 107 ? 3.977 6.488 -9.258 1 97.19 107 ALA A O 1
ATOM 836 N N . HIS A 1 108 ? 2.02 6.492 -10.398 1 97 108 HIS A N 1
ATOM 837 C CA . HIS A 1 108 ? 2.67 6.27 -11.688 1 97 108 HIS A CA 1
ATOM 838 C C . HIS A 1 108 ? 3.535 7.461 -12.078 1 97 108 HIS A C 1
ATOM 840 O O . HIS A 1 108 ? 4.664 7.289 -12.547 1 97 108 HIS A O 1
ATOM 846 N N . ALA A 1 109 ? 3.016 8.648 -11.898 1 96.31 109 ALA A N 1
ATOM 847 C CA . ALA A 1 109 ? 3.764 9.867 -12.188 1 96.31 109 ALA A CA 1
ATOM 848 C C . ALA A 1 109 ? 5.02 9.953 -11.328 1 96.31 109 ALA A C 1
ATOM 850 O O . ALA A 1 109 ? 6.102 10.281 -11.828 1 96.31 109 ALA A O 1
ATOM 851 N N . ASN A 1 110 ? 4.887 9.625 -10.055 1 96.25 110 ASN A N 1
ATOM 852 C CA . ASN A 1 110 ? 6.016 9.672 -9.133 1 96.25 110 ASN A CA 1
ATOM 853 C C . ASN A 1 110 ? 7.102 8.672 -9.531 1 96.25 110 ASN A C 1
ATOM 855 O O . ASN A 1 110 ? 8.289 8.984 -9.461 1 96.25 110 ASN A O 1
ATOM 859 N N . ARG A 1 111 ? 6.68 7.559 -9.867 1 96 111 ARG A N 1
ATOM 860 C CA . ARG A 1 111 ? 7.648 6.543 -10.266 1 96 111 ARG A CA 1
ATOM 861 C C . ARG A 1 111 ? 8.43 6.988 -11.5 1 96 111 ARG A C 1
ATOM 863 O O . ARG A 1 111 ? 9.648 6.801 -11.57 1 96 111 ARG A O 1
ATOM 870 N N . GLU A 1 112 ? 7.707 7.543 -12.453 1 94.69 112 GLU A N 1
ATOM 871 C CA . GLU A 1 112 ? 8.336 8.016 -13.68 1 94.69 112 GLU A CA 1
ATOM 872 C C . GLU A 1 112 ? 9.297 9.164 -13.406 1 94.69 112 GLU A C 1
ATOM 874 O O . GLU A 1 112 ? 10.422 9.172 -13.906 1 94.69 112 GLU A O 1
ATOM 879 N N . MET A 1 113 ? 8.914 10.07 -12.586 1 94.81 113 MET A N 1
ATOM 880 C CA . MET A 1 113 ? 9.703 11.266 -12.297 1 94.81 113 MET A CA 1
ATOM 881 C C . MET A 1 113 ? 10.805 10.961 -11.289 1 94.81 113 MET A C 1
ATOM 883 O O . MET A 1 113 ? 11.836 11.633 -11.273 1 94.81 113 MET A O 1
ATOM 887 N N . GLY A 1 114 ? 10.586 9.984 -10.414 1 92.88 114 GLY A N 1
ATOM 888 C CA . GLY A 1 114 ? 11.445 9.719 -9.273 1 92.88 114 GLY A CA 1
ATOM 889 C C . GLY A 1 114 ? 12.414 8.578 -9.516 1 92.88 114 GLY A C 1
ATOM 890 O O . GLY A 1 114 ? 12.742 7.824 -8.594 1 92.88 114 GLY A O 1
ATOM 891 N N . HIS A 1 115 ? 12.773 8.383 -10.82 1 89.94 115 HIS A N 1
ATOM 892 C CA . HIS A 1 115 ? 13.773 7.371 -11.148 1 89.94 115 HIS A CA 1
ATOM 893 C C . HIS A 1 115 ? 13.414 6.02 -10.539 1 89.94 115 HIS A C 1
ATOM 895 O O . HIS A 1 115 ? 14.25 5.375 -9.906 1 89.94 115 HIS A O 1
ATOM 901 N N . GLY A 1 116 ? 12.148 5.711 -10.531 1 92.5 116 GLY A N 1
ATOM 902 C CA . GLY A 1 116 ? 11.719 4.387 -10.109 1 92.5 116 GLY A CA 1
ATOM 903 C C . GLY A 1 116 ? 11.32 4.332 -8.648 1 92.5 116 GLY A C 1
ATOM 904 O O . GLY A 1 116 ? 11.125 3.246 -8.094 1 92.5 116 GLY A O 1
ATOM 905 N N . MET A 1 117 ? 11.211 5.477 -7.996 1 96.19 117 MET A N 1
ATOM 906 C CA . MET A 1 117 ? 10.789 5.496 -6.602 1 96.19 117 MET A CA 1
ATOM 907 C C . MET A 1 117 ? 9.391 4.906 -6.449 1 96.19 117 MET A C 1
ATOM 909 O O . MET A 1 117 ? 8.469 5.293 -7.172 1 96.19 117 MET A O 1
ATOM 913 N N . GLU A 1 118 ? 9.305 3.992 -5.527 1 97.56 118 GLU A N 1
ATOM 914 C CA . GLU A 1 118 ? 8.047 3.275 -5.363 1 97.56 118 GLU A CA 1
ATOM 915 C C . GLU A 1 118 ? 7.105 4.023 -4.418 1 97.56 118 GLU A C 1
ATOM 917 O O . GLU A 1 118 ? 7.555 4.645 -3.453 1 97.56 118 GLU A O 1
ATOM 922 N N . THR A 1 119 ? 5.832 3.934 -4.793 1 98.12 119 THR A N 1
ATOM 923 C CA . THR A 1 119 ? 4.77 4.32 -3.877 1 98.12 119 THR A CA 1
ATOM 924 C C . THR A 1 119 ? 4.09 3.088 -3.287 1 98.12 119 THR A C 1
ATOM 926 O O . THR A 1 119 ? 3.768 2.143 -4.012 1 98.12 119 THR A O 1
ATOM 929 N N . VAL A 1 120 ? 3.932 3.113 -1.987 1 98.38 120 VAL A N 1
ATOM 930 C CA . VAL A 1 120 ? 3.172 2.064 -1.318 1 98.38 120 VAL A CA 1
ATOM 931 C C . VAL A 1 120 ? 1.923 2.662 -0.673 1 98.38 120 VAL A C 1
ATOM 933 O O . VAL A 1 120 ? 1.967 3.766 -0.128 1 98.38 120 VAL A O 1
ATOM 936 N N . PHE A 1 121 ? 0.839 1.897 -0.786 1 98.31 1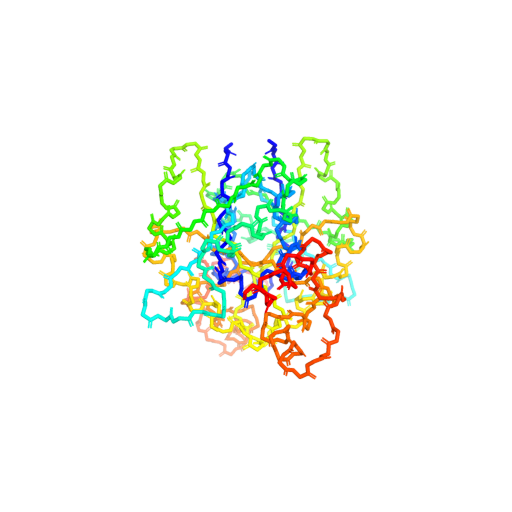21 PHE A N 1
ATOM 937 C CA . PHE A 1 121 ? -0.413 2.318 -0.169 1 98.31 121 PHE A CA 1
ATOM 938 C C . PHE A 1 121 ? -0.641 1.586 1.147 1 98.31 121 PHE A C 1
ATOM 940 O O . PHE A 1 121 ? -0.47 0.367 1.224 1 98.31 121 PHE A O 1
ATOM 947 N N . LEU A 1 122 ? -0.998 2.303 2.16 1 98.25 122 LEU A N 1
ATOM 948 C CA . LEU A 1 122 ? -1.467 1.728 3.418 1 98.25 122 LEU A CA 1
ATOM 949 C C . LEU A 1 122 ? -2.98 1.86 3.543 1 98.25 122 LEU A C 1
ATOM 951 O O . LEU A 1 122 ? -3.531 2.947 3.352 1 98.25 122 LEU A O 1
ATOM 955 N N . PRO A 1 123 ? -3.646 0.791 3.855 1 97.5 123 PRO A N 1
ATOM 956 C CA . PRO A 1 123 ? -5.086 0.907 4.113 1 97.5 123 PRO A CA 1
ATOM 957 C C . PRO A 1 123 ? -5.395 1.729 5.363 1 97.5 123 PRO A C 1
ATOM 959 O O . PRO A 1 123 ? -4.805 1.498 6.422 1 97.5 123 PRO A O 1
ATOM 962 N N . ALA A 1 124 ? -6.305 2.598 5.203 1 96.88 124 ALA A N 1
ATOM 963 C CA . ALA A 1 124 ? -6.77 3.312 6.391 1 96.88 124 ALA A CA 1
ATOM 964 C C . ALA A 1 124 ? -7.398 2.354 7.395 1 96.88 124 ALA A C 1
ATOM 966 O O . ALA A 1 124 ? -8.031 1.365 7.012 1 96.88 124 ALA A O 1
ATOM 967 N N . ALA A 1 125 ? -7.18 2.697 8.68 1 96.19 125 ALA A N 1
ATOM 968 C CA . ALA A 1 125 ? -7.879 1.911 9.695 1 96.19 125 ALA A CA 1
ATOM 969 C C . ALA A 1 125 ? -9.391 1.958 9.484 1 96.19 125 ALA A C 1
ATOM 971 O O . ALA A 1 125 ? -9.938 3.004 9.133 1 96.19 125 ALA A O 1
ATOM 972 N N . GLN A 1 126 ? -10.008 0.867 9.703 1 93.69 126 GLN A N 1
ATOM 973 C CA . GLN A 1 126 ? -11.438 0.74 9.438 1 93.69 126 GLN A CA 1
ATOM 974 C C . GLN A 1 126 ? -12.227 1.814 10.172 1 93.69 126 GLN A C 1
ATOM 976 O O . GLN A 1 126 ? -13.133 2.43 9.602 1 93.69 126 GLN A O 1
ATOM 981 N N . SER A 1 127 ? -11.906 2.113 11.406 1 95.44 127 SER A N 1
ATOM 982 C CA . SER A 1 127 ? -12.633 3.055 12.258 1 95.44 127 SER A CA 1
ATOM 983 C C . SER A 1 127 ? -12.352 4.496 11.852 1 95.44 127 SER A C 1
ATOM 985 O O . SER A 1 127 ? -13.031 5.418 12.297 1 95.44 127 SER A O 1
ATOM 987 N N . LEU A 1 128 ? -11.422 4.711 10.945 1 96.69 128 LEU A N 1
ATOM 988 C CA . LEU A 1 128 ? -10.984 6.066 10.633 1 96.69 128 LEU A CA 1
ATOM 989 C C . LEU A 1 128 ? -11.172 6.367 9.148 1 96.69 128 LEU A C 1
ATOM 991 O O . LEU A 1 128 ? -10.688 7.383 8.648 1 96.69 128 LEU A O 1
ATOM 995 N N . GLN A 1 129 ? -11.836 5.523 8.422 1 94.19 129 GLN A N 1
ATOM 996 C CA . GLN A 1 129 ? -11.992 5.625 6.973 1 94.19 129 GLN A CA 1
ATOM 997 C C . GLN A 1 129 ? -12.758 6.891 6.594 1 94.19 129 GLN A C 1
ATOM 999 O O . GLN A 1 129 ? -12.586 7.418 5.492 1 94.19 129 GLN A O 1
ATOM 1004 N N . GLN A 1 130 ? -13.578 7.414 7.539 1 92.81 130 GLN A N 1
ATOM 1005 C CA . GLN A 1 130 ? -14.414 8.562 7.215 1 92.81 130 GLN A CA 1
ATOM 1006 C C . GLN A 1 130 ? -13.805 9.859 7.75 1 92.81 130 GLN A C 1
ATOM 1008 O O . GLN A 1 130 ? -14.375 10.938 7.586 1 92.81 130 GLN A O 1
ATOM 1013 N N . VAL A 1 131 ? -12.711 9.734 8.43 1 96.12 131 VAL A N 1
ATOM 1014 C CA . VAL A 1 131 ? -12.047 10.906 9 1 96.12 131 VAL A CA 1
ATOM 1015 C C . VAL A 1 131 ? -11.234 11.617 7.922 1 96.12 131 VAL A C 1
ATOM 1017 O O . VAL A 1 131 ? -10.438 11 7.223 1 96.12 131 VAL A O 1
ATOM 1020 N N . SER A 1 132 ? -11.453 12.883 7.762 1 95.69 132 SER A N 1
ATOM 1021 C CA . SER A 1 132 ? -10.719 13.703 6.805 1 95.69 132 SER A CA 1
ATOM 1022 C C . SER A 1 132 ? -10.578 15.141 7.301 1 95.69 132 SER A C 1
ATOM 1024 O O . SER A 1 132 ? -11.352 15.586 8.148 1 95.69 132 SER A O 1
ATOM 1026 N N . SER A 1 133 ? -9.617 15.758 6.723 1 97.12 133 SER A N 1
ATOM 1027 C CA . SER A 1 133 ? -9.438 17.172 7.055 1 97.12 133 SER A CA 1
ATOM 1028 C C . SER A 1 133 ? -10.656 18 6.629 1 97.12 133 SER A C 1
ATOM 1030 O O . SER A 1 133 ? -11.031 18.953 7.309 1 97.12 133 SER A O 1
ATOM 1032 N N . THR A 1 134 ? -11.242 17.656 5.488 1 95.75 134 THR A N 1
ATOM 1033 C CA . THR A 1 134 ? -12.43 18.344 4.992 1 95.75 134 THR A CA 1
ATOM 1034 C C . THR A 1 134 ? -13.57 18.266 6.004 1 95.75 134 THR A C 1
ATOM 1036 O O . THR A 1 134 ? -14.219 19.266 6.289 1 95.75 134 THR A O 1
ATOM 1039 N N . GLU A 1 135 ? -13.781 17.125 6.57 1 95.94 135 GLU A N 1
ATOM 1040 C CA . GLU A 1 135 ? -14.82 16.938 7.582 1 95.94 135 GLU A CA 1
ATOM 1041 C C . GLU A 1 135 ? -14.531 17.781 8.82 1 95.94 135 GLU A C 1
ATOM 1043 O O . GLU A 1 135 ? -15.445 18.375 9.398 1 95.94 135 GLU A O 1
ATOM 1048 N N . VAL A 1 136 ? -13.305 17.766 9.273 1 97.25 136 VAL A N 1
ATOM 1049 C CA . VAL A 1 136 ? -12.906 18.562 10.438 1 97.25 136 VAL A CA 1
ATOM 1050 C C . VAL A 1 136 ? -13.227 20.031 10.203 1 97.25 136 VAL A C 1
ATOM 1052 O O . VAL A 1 136 ? -13.875 20.672 11.031 1 97.25 136 VAL A O 1
ATOM 1055 N N . ARG A 1 137 ? -12.836 20.562 9.062 1 96.38 137 ARG A N 1
ATOM 1056 C CA . ARG A 1 137 ? -13.062 21.969 8.75 1 96.38 137 ARG A CA 1
ATOM 1057 C C . ARG A 1 137 ? -14.555 22.266 8.688 1 96.38 137 ARG A C 1
ATOM 1059 O O . ARG A 1 137 ? -15.008 23.297 9.211 1 96.38 137 ARG A O 1
ATOM 1066 N N . SER A 1 138 ? -15.25 21.375 8.047 1 96.69 138 SER A N 1
ATOM 1067 C CA . SER A 1 138 ? -16.688 21.547 7.941 1 96.69 138 SER A CA 1
ATOM 1068 C C . SER A 1 138 ? -17.344 21.625 9.32 1 96.69 138 SER A C 1
ATOM 1070 O O . SER A 1 138 ? -18.141 22.516 9.586 1 96.69 138 SER A O 1
ATOM 1072 N N . ARG A 1 139 ? -17.016 20.766 10.172 1 95.88 139 ARG A N 1
ATOM 1073 C CA . ARG A 1 139 ? -17.562 20.734 11.523 1 95.88 139 ARG A CA 1
ATOM 1074 C C . ARG A 1 139 ? -17.203 22 12.289 1 95.88 139 ARG A C 1
ATOM 1076 O O . ARG A 1 139 ? -18.062 22.594 12.961 1 95.88 139 ARG A O 1
ATOM 1083 N N . LEU A 1 140 ? -16 22.375 12.242 1 93.56 140 LEU A N 1
ATOM 1084 C CA . LEU A 1 140 ? -15.555 23.562 12.938 1 93.56 140 LEU A CA 1
ATOM 1085 C C . LEU A 1 140 ? -16.312 24.797 12.445 1 93.56 140 LEU A C 1
ATOM 1087 O O . LEU A 1 140 ? -16.703 25.656 13.242 1 93.56 140 LEU A O 1
ATOM 1091 N N . GLU A 1 141 ? -16.469 24.875 11.133 1 93.19 141 GLU A N 1
ATOM 1092 C CA . GLU A 1 141 ? -17.203 25.984 10.531 1 93.19 141 GLU A CA 1
ATOM 1093 C C . GLU A 1 141 ? -18.641 26.047 11.047 1 93.19 141 GLU A C 1
ATOM 1095 O O . GLU A 1 141 ? -19.219 27.141 11.141 1 93.19 141 GLU A O 1
ATOM 1100 N N . HIS A 1 142 ? -19.172 24.984 11.406 1 95.38 142 HIS A N 1
ATOM 1101 C CA . HIS A 1 142 ? -20.562 24.922 11.852 1 95.38 142 HIS A CA 1
ATOM 1102 C C . HIS A 1 142 ? -20.656 24.875 13.375 1 95.38 142 HIS A C 1
ATOM 1104 O O . HIS A 1 142 ? -21.719 24.625 13.93 1 95.38 142 HIS A O 1
ATOM 1110 N N . GLY A 1 143 ? -19.547 25 13.984 1 92.25 143 GLY A N 1
ATOM 1111 C CA . GLY A 1 143 ? -19.531 25.062 15.438 1 92.25 143 GLY A CA 1
ATOM 1112 C C . GLY A 1 143 ? -19.703 23.703 16.094 1 92.25 143 GLY A C 1
ATOM 1113 O O . GLY A 1 143 ? -20.141 23.609 17.25 1 92.25 143 GLY A O 1
ATOM 1114 N N . GLU A 1 144 ? -19.406 22.688 15.414 1 94.44 144 GLU A N 1
ATOM 1115 C CA . GLU A 1 144 ? -19.547 21.328 15.938 1 94.44 144 GLU A CA 1
ATOM 1116 C C . GLU A 1 144 ? -18.25 20.844 16.578 1 94.44 144 GLU A C 1
ATOM 1118 O O . GLU A 1 144 ? -17.172 21.375 16.281 1 94.44 144 GLU A O 1
ATOM 1123 N N . ARG A 1 145 ? -18.453 19.875 17.438 1 94.25 145 ARG A N 1
ATOM 1124 C CA . ARG A 1 145 ? -17.312 19.281 18.125 1 94.25 145 ARG A CA 1
ATOM 1125 C C . ARG A 1 145 ? -16.484 18.422 17.172 1 94.25 145 ARG A C 1
ATOM 1127 O O . ARG A 1 145 ? -17.047 17.75 16.297 1 94.25 145 ARG A O 1
ATOM 1134 N N . VAL A 1 146 ? -15.117 18.359 17.375 1 96.06 146 VAL A N 1
ATOM 1135 C CA . VAL A 1 146 ? -14.234 17.609 16.469 1 96.06 146 VAL A CA 1
ATOM 1136 C C . VAL A 1 146 ? -13.281 16.75 17.281 1 96.06 146 VAL A C 1
ATOM 1138 O O . VAL A 1 146 ? -12.305 16.219 16.734 1 96.06 146 VAL A O 1
ATOM 1141 N N . ALA A 1 147 ? -13.531 16.516 18.531 1 94.38 147 ALA A N 1
ATOM 1142 C CA . ALA A 1 147 ? -12.625 15.82 19.438 1 94.38 147 ALA A CA 1
ATOM 1143 C C . ALA A 1 147 ? -12.461 14.359 19.047 1 94.38 147 ALA A C 1
ATOM 1145 O O . ALA A 1 147 ? -11.469 13.719 19.406 1 94.38 147 ALA A O 1
ATOM 1146 N N . ASP A 1 148 ? -13.367 13.812 18.344 1 95.81 148 ASP A N 1
ATOM 1147 C CA . ASP A 1 148 ? -13.305 12.414 17.922 1 95.81 148 ASP A CA 1
ATOM 1148 C C . ASP A 1 148 ? -12.5 12.25 16.641 1 95.81 148 ASP A C 1
ATOM 1150 O O . ASP A 1 148 ? -12.172 11.133 16.25 1 95.81 148 ASP A O 1
ATOM 1154 N N . LEU A 1 149 ? -12.062 13.375 16.047 1 97.94 149 LEU A N 1
ATOM 1155 C CA . LEU A 1 149 ? -11.375 13.32 14.75 1 97.94 149 LEU A CA 1
ATOM 1156 C C . LEU A 1 149 ? -9.914 13.734 14.891 1 97.94 149 LEU A C 1
ATOM 1158 O O . LEU A 1 149 ? -9.109 13.484 13.992 1 97.94 149 LEU A O 1
ATOM 1162 N N . LEU A 1 150 ? -9.594 14.344 16 1 98.19 150 LEU A N 1
ATOM 1163 C CA . LEU A 1 150 ? -8.281 14.961 16.156 1 98.19 150 LEU A CA 1
ATOM 1164 C C . LEU A 1 150 ? -7.598 14.477 17.422 1 98.19 150 LEU A C 1
ATOM 1166 O O . LEU A 1 150 ? -8.266 14.148 18.406 1 98.19 150 LEU A O 1
ATOM 1170 N N . HIS A 1 151 ? -6.32 14.445 17.328 1 97.5 151 HIS A N 1
ATOM 1171 C CA . HIS A 1 151 ? -5.547 14.297 18.562 1 97.5 151 HIS A CA 1
ATOM 1172 C C . HIS A 1 151 ? -5.855 15.414 19.547 1 97.5 151 HIS A C 1
ATOM 1174 O O . HIS A 1 151 ? -5.988 16.578 19.156 1 97.5 151 HIS A O 1
ATOM 1180 N N . PRO A 1 152 ? -5.91 15.102 20.844 1 96.56 152 PRO A N 1
ATOM 1181 C CA . PRO A 1 152 ? -6.238 16.125 21.844 1 96.56 152 PRO A CA 1
ATOM 1182 C C . PRO A 1 152 ? -5.332 17.344 21.75 1 96.56 152 PRO A C 1
ATOM 1184 O O . PRO A 1 152 ? -5.793 18.484 21.922 1 96.56 152 PRO A O 1
ATOM 1187 N N . ARG A 1 153 ? -4.137 17.156 21.484 1 95.62 153 ARG A N 1
ATOM 1188 C CA . ARG A 1 153 ? -3.197 18.266 21.359 1 95.62 153 ARG A CA 1
ATOM 1189 C C . ARG A 1 153 ? -3.574 19.172 20.188 1 95.62 153 ARG A C 1
ATOM 1191 O O . ARG A 1 153 ? -3.416 20.391 20.281 1 95.62 153 ARG A O 1
ATOM 1198 N N . THR A 1 154 ? -4.004 18.594 19.141 1 96.31 154 THR A N 1
ATOM 1199 C CA . THR A 1 154 ? -4.41 19.359 17.984 1 96.31 154 THR A CA 1
ATOM 1200 C C . THR A 1 154 ? -5.645 20.203 18.281 1 96.31 154 THR A C 1
ATOM 1202 O O . THR A 1 154 ? -5.73 21.359 17.875 1 96.31 154 THR A O 1
ATOM 1205 N N . VAL A 1 155 ? -6.57 19.609 19 1 95.12 155 VAL A N 1
ATOM 1206 C CA . VAL A 1 155 ? -7.785 20.312 19.391 1 95.12 155 VAL A CA 1
ATOM 1207 C C . VAL A 1 155 ? -7.422 21.578 20.172 1 95.12 155 VAL A C 1
ATOM 1209 O O . VAL A 1 155 ? -7.91 22.672 19.859 1 95.12 155 VAL A O 1
ATOM 1212 N N . VAL A 1 156 ? -6.598 21.422 21.125 1 93.88 156 VAL A N 1
ATOM 1213 C CA . VAL A 1 156 ? -6.184 22.516 22 1 93.88 156 VAL A CA 1
ATOM 1214 C C . VAL A 1 156 ? -5.488 23.594 21.172 1 93.88 156 VAL A C 1
ATOM 1216 O O . VAL A 1 156 ? -5.805 24.781 21.297 1 93.88 156 VAL A O 1
ATOM 1219 N N . SER A 1 157 ? -4.621 23.141 20.312 1 93.25 157 SER A N 1
ATOM 1220 C CA . SER A 1 157 ? -3.846 24.078 19.5 1 93.25 157 SER A CA 1
ATOM 1221 C C . SER A 1 157 ? -4.738 24.844 18.531 1 93.25 157 SER A C 1
ATOM 1223 O O . SER A 1 157 ? -4.562 26.047 18.328 1 93.25 157 SER A O 1
ATOM 1225 N N . LEU A 1 158 ? -5.672 24.141 17.938 1 91.69 158 LEU A N 1
ATOM 1226 C CA . LEU A 1 158 ? -6.57 24.766 16.969 1 91.69 158 LEU A CA 1
ATOM 1227 C C . LEU A 1 158 ? -7.445 25.812 17.656 1 91.69 158 LEU A C 1
ATOM 1229 O O . LEU A 1 158 ? -7.711 26.875 17.078 1 91.69 158 LEU A O 1
ATOM 1233 N N . ARG A 1 159 ? -7.906 25.531 18.812 1 88.88 159 ARG A N 1
ATOM 1234 C CA . ARG A 1 159 ? -8.711 26.484 19.578 1 88.88 159 ARG A CA 1
ATOM 1235 C C . ARG A 1 159 ? -7.922 27.75 19.875 1 88.88 159 ARG A C 1
ATOM 1237 O O . ARG A 1 159 ? -8.461 28.859 19.797 1 88.88 159 ARG A O 1
ATOM 1244 N N . ARG A 1 160 ? -6.676 27.594 20.172 1 88.44 160 ARG A N 1
ATOM 1245 C CA . ARG A 1 160 ? -5.809 28.734 20.453 1 88.44 160 ARG A CA 1
ATOM 1246 C C . ARG A 1 160 ? -5.605 29.594 19.203 1 88.44 160 ARG A C 1
ATOM 1248 O O . ARG A 1 160 ? -5.59 30.828 19.297 1 88.44 160 ARG A O 1
ATOM 1255 N N . MET A 1 161 ? -5.547 28.938 18.094 1 83.38 161 MET A N 1
ATOM 1256 C CA . MET A 1 161 ? -5.316 29.625 16.828 1 83.38 161 MET A CA 1
ATOM 1257 C C . MET A 1 161 ? -6.559 30.391 16.391 1 83.38 161 MET A C 1
ATOM 1259 O O . MET A 1 161 ? -6.457 31.422 15.742 1 83.38 161 MET A O 1
ATOM 1263 N N . GLN A 1 162 ? -7.73 29.906 16.734 1 79.62 162 GLN A N 1
ATOM 1264 C CA . GLN A 1 162 ? -8.984 30.547 16.375 1 79.62 162 GLN A CA 1
ATOM 1265 C C . GLN A 1 162 ? -9.281 31.75 17.281 1 79.62 162 GLN A C 1
ATOM 1267 O O . GLN A 1 162 ? -10.008 32.656 16.891 1 79.62 162 GLN A O 1
ATOM 1272 N N . GLN A 1 163 ? -8.789 31.688 18.484 1 77 163 GLN A N 1
ATOM 1273 C CA . GLN A 1 163 ? -8.992 32.781 19.438 1 77 163 GLN A CA 1
ATOM 1274 C C . GLN A 1 163 ? -7.977 33.875 19.203 1 77 163 GLN A C 1
ATOM 1276 O O . GLN A 1 163 ? -8.172 35.031 19.672 1 77 163 GLN A O 1
ATOM 1281 N N . ALA A 1 164 ? -6.953 33.625 18.625 1 68.88 164 ALA A N 1
ATOM 1282 C CA . ALA A 1 164 ? -5.938 34.656 18.359 1 68.88 164 ALA A CA 1
ATOM 1283 C C . ALA A 1 164 ? -6.328 35.5 17.141 1 68.88 164 ALA A C 1
ATOM 1285 O O . ALA A 1 164 ? -7.027 35.031 16.25 1 68.88 164 ALA A O 1
ATOM 1286 N N . MET B 1 1 ? 16.688 -3.486 11.07 1 79.69 1 MET B N 1
ATOM 1287 C CA . MET B 1 1 ? 15.625 -4.484 11.156 1 79.69 1 MET B CA 1
ATOM 1288 C C . MET B 1 1 ? 15.352 -5.102 9.789 1 79.69 1 MET B C 1
ATOM 1290 O O . MET B 1 1 ? 15.344 -4.398 8.773 1 79.69 1 MET B O 1
ATOM 1294 N N . LYS B 1 2 ? 15.312 -6.418 9.703 1 91.5 2 LYS B N 1
ATOM 1295 C CA . LYS B 1 2 ? 15.023 -7.152 8.477 1 91.5 2 LYS B CA 1
ATOM 1296 C C 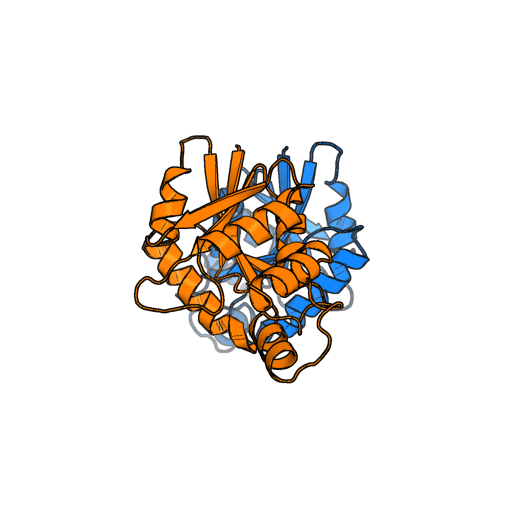. LYS B 1 2 ? 13.516 -7.273 8.258 1 91.5 2 LYS B C 1
ATOM 1298 O O . LYS B 1 2 ? 12.75 -7.422 9.211 1 91.5 2 LYS B O 1
ATOM 1303 N N . THR B 1 3 ? 13.078 -7.18 7.012 1 94.81 3 THR B N 1
ATOM 1304 C CA . THR B 1 3 ? 11.664 -7.324 6.699 1 94.81 3 THR B CA 1
ATOM 1305 C C . THR B 1 3 ? 11.438 -8.453 5.699 1 94.81 3 THR B C 1
ATOM 1307 O O . THR B 1 3 ? 12.133 -8.531 4.68 1 94.81 3 THR B O 1
ATOM 1310 N N . VAL B 1 4 ? 10.516 -9.305 5.996 1 98 4 VAL B N 1
ATOM 1311 C CA . VAL B 1 4 ? 10.031 -10.328 5.078 1 98 4 VAL B CA 1
ATOM 1312 C C . VAL B 1 4 ? 8.656 -9.93 4.535 1 98 4 VAL B C 1
ATOM 1314 O O . VAL B 1 4 ? 7.719 -9.719 5.305 1 98 4 VAL B O 1
ATOM 1317 N N . ALA B 1 5 ? 8.586 -9.828 3.266 1 98.62 5 ALA B N 1
ATOM 1318 C CA . ALA B 1 5 ? 7.316 -9.547 2.598 1 98.62 5 ALA B CA 1
ATOM 1319 C C . ALA B 1 5 ? 6.691 -10.828 2.051 1 98.62 5 ALA B C 1
ATOM 1321 O O . ALA B 1 5 ? 7.348 -11.594 1.34 1 98.62 5 ALA B O 1
ATOM 1322 N N . VAL B 1 6 ? 5.488 -11.07 2.449 1 98.88 6 VAL B N 1
ATOM 1323 C CA . VAL B 1 6 ? 4.734 -12.203 1.922 1 98.88 6 VAL B CA 1
ATOM 1324 C C . VAL B 1 6 ? 3.713 -11.711 0.898 1 98.88 6 VAL B C 1
ATOM 1326 O O . VAL B 1 6 ? 2.91 -10.828 1.189 1 98.88 6 VAL B O 1
ATOM 1329 N N . PHE B 1 7 ? 3.777 -12.227 -0.266 1 98.88 7 PHE B N 1
ATOM 1330 C CA . PHE B 1 7 ? 2.902 -11.883 -1.382 1 98.88 7 PHE B CA 1
ATOM 1331 C C . PHE B 1 7 ? 2.021 -13.07 -1.762 1 98.88 7 PHE B C 1
ATOM 1333 O O . PHE B 1 7 ? 2.393 -13.875 -2.615 1 98.88 7 PHE B O 1
ATOM 1340 N N . PRO B 1 8 ? 0.855 -13.102 -1.219 1 98.69 8 PRO B N 1
ATOM 1341 C CA . PRO B 1 8 ? -0.028 -14.234 -1.487 1 98.69 8 PRO B CA 1
ATOM 1342 C C . PRO B 1 8 ? -0.869 -14.047 -2.748 1 98.69 8 PRO B C 1
ATOM 1344 O O . PRO B 1 8 ? -1.188 -12.914 -3.115 1 98.69 8 PRO B O 1
ATOM 1347 N N . GLY B 1 9 ? -1.206 -15.078 -3.354 1 97.44 9 GLY B N 1
ATOM 1348 C CA . GLY B 1 9 ? -2.1 -15.102 -4.504 1 97.44 9 GLY B CA 1
ATOM 1349 C C . GLY B 1 9 ? -2.41 -16.5 -4.988 1 97.44 9 GLY B C 1
ATOM 1350 O O . GLY B 1 9 ? -1.837 -17.484 -4.496 1 97.44 9 GLY B O 1
ATOM 1351 N N . SER B 1 10 ? -3.354 -16.578 -5.902 1 97.12 10 SER B N 1
ATOM 1352 C CA . SER B 1 10 ? -3.666 -17.859 -6.531 1 97.12 10 SER B CA 1
ATOM 1353 C C . SER B 1 10 ? -2.654 -18.203 -7.621 1 97.12 10 SER B C 1
ATOM 1355 O O . SER B 1 10 ? -2.275 -19.359 -7.781 1 97.12 10 SER B O 1
ATOM 1357 N N . PHE B 1 11 ? -2.299 -17.234 -8.477 1 98.25 11 PHE B N 1
ATOM 1358 C CA . PHE B 1 11 ? -1.3 -17.375 -9.531 1 98.25 11 PHE B CA 1
ATOM 1359 C C . PHE B 1 11 ? -1.675 -18.5 -10.477 1 98.25 11 PHE B C 1
ATOM 1361 O O . PHE B 1 11 ? -0.857 -19.391 -10.758 1 98.25 11 PHE B O 1
ATOM 1368 N N . ASP B 1 12 ? -2.848 -18.391 -11.07 1 97.5 12 ASP B N 1
ATOM 1369 C CA . ASP B 1 12 ? -3.414 -19.516 -11.805 1 97.5 12 ASP B CA 1
ATOM 1370 C C . ASP B 1 12 ? -3.869 -19.094 -13.195 1 97.5 12 ASP B C 1
ATOM 1372 O O . ASP B 1 12 ? -5.055 -19.203 -13.523 1 97.5 12 ASP B O 1
ATOM 1376 N N . PRO B 1 13 ? -2.979 -18.781 -14.023 1 97.88 13 PRO B N 1
ATOM 1377 C CA . PRO B 1 13 ? -1.525 -18.891 -13.883 1 97.88 13 PRO B CA 1
ATOM 1378 C C . PRO B 1 13 ? -0.862 -17.594 -13.453 1 97.88 13 PRO B C 1
ATOM 1380 O O . PRO B 1 13 ? -1.521 -16.547 -13.391 1 97.88 13 PRO B O 1
ATOM 1383 N N . PRO B 1 14 ? 0.489 -17.641 -13.086 1 98.38 14 PRO B N 1
ATOM 1384 C CA . PRO B 1 14 ? 1.231 -16.391 -12.891 1 98.38 14 PRO B CA 1
ATOM 1385 C C . PRO B 1 14 ? 1.296 -15.547 -14.156 1 98.38 14 PRO B C 1
ATOM 1387 O O . PRO B 1 14 ? 1.493 -16.078 -15.258 1 98.38 14 PRO B O 1
ATOM 1390 N N . THR B 1 15 ? 1.085 -14.266 -14.078 1 98.5 15 THR B N 1
ATOM 1391 C CA . THR B 1 15 ? 1.065 -13.352 -15.211 1 98.5 15 THR B CA 1
ATOM 1392 C C . THR B 1 15 ? 2.223 -12.359 -15.125 1 98.5 15 THR B C 1
ATOM 1394 O O . THR B 1 15 ? 2.953 -12.336 -14.133 1 98.5 15 THR B O 1
ATOM 1397 N N . LEU B 1 16 ? 2.359 -11.562 -16.172 1 98.44 16 LEU B N 1
ATOM 1398 C CA . LEU B 1 16 ? 3.348 -10.492 -16.156 1 98.44 16 LEU B CA 1
ATOM 1399 C C . LEU B 1 16 ? 2.984 -9.438 -15.109 1 98.44 16 LEU B C 1
ATOM 1401 O O . LEU B 1 16 ? 3.861 -8.758 -14.578 1 98.44 16 LEU B O 1
ATOM 1405 N N . GLY B 1 17 ? 1.684 -9.32 -14.836 1 98.12 17 GLY B N 1
ATOM 1406 C CA . GLY B 1 17 ? 1.271 -8.453 -13.742 1 98.12 17 GLY B CA 1
ATOM 1407 C C . GLY B 1 17 ? 1.832 -8.875 -12.398 1 98.12 17 GLY B C 1
ATOM 1408 O O . GLY B 1 17 ? 2.361 -8.055 -11.656 1 98.12 17 GLY B O 1
ATOM 1409 N N . HIS B 1 18 ? 1.733 -10.156 -12.125 1 98.62 18 HIS B N 1
ATOM 1410 C CA . HIS B 1 18 ? 2.299 -10.695 -10.898 1 98.62 18 HIS B CA 1
ATOM 1411 C C . HIS B 1 18 ? 3.809 -10.492 -10.844 1 98.62 18 HIS B C 1
ATOM 1413 O O . HIS B 1 18 ? 4.348 -10.039 -9.836 1 98.62 18 HIS B O 1
ATOM 1419 N N . LEU B 1 19 ? 4.457 -10.844 -11.93 1 98.69 19 LEU B N 1
ATOM 1420 C CA . LEU B 1 19 ? 5.91 -10.758 -11.977 1 98.69 19 LEU B CA 1
ATOM 1421 C C . LEU B 1 19 ? 6.375 -9.328 -11.727 1 98.69 19 LEU B C 1
ATOM 1423 O O . LEU B 1 19 ? 7.344 -9.102 -11 1 98.69 19 LEU B O 1
ATOM 1427 N N . SER B 1 20 ? 5.703 -8.406 -12.375 1 98.44 20 SER B N 1
ATOM 1428 C CA . SER B 1 20 ? 6.02 -6.992 -12.18 1 98.44 20 SER B CA 1
ATOM 1429 C C . SER B 1 20 ? 5.965 -6.613 -10.703 1 98.44 20 SER B C 1
ATOM 1431 O O . SER B 1 20 ? 6.875 -5.957 -10.195 1 98.44 20 SER B O 1
ATOM 1433 N N . LEU B 1 21 ? 4.973 -7.031 -10 1 98.56 21 LEU B N 1
ATOM 1434 C CA . LEU B 1 21 ? 4.793 -6.723 -8.586 1 98.56 21 LEU B CA 1
ATOM 1435 C C . LEU B 1 21 ? 5.855 -7.418 -7.742 1 98.56 21 LEU B C 1
ATOM 1437 O O . LEU B 1 21 ? 6.398 -6.824 -6.809 1 98.56 21 LEU B O 1
ATOM 1441 N N . ILE B 1 22 ? 6.156 -8.633 -8.07 1 98.81 22 ILE B N 1
ATOM 1442 C CA . ILE B 1 22 ? 7.145 -9.414 -7.328 1 98.81 22 ILE B CA 1
ATOM 1443 C C . ILE B 1 22 ? 8.516 -8.742 -7.438 1 98.81 22 ILE B C 1
ATOM 1445 O O . ILE B 1 22 ? 9.211 -8.578 -6.434 1 98.81 22 ILE B O 1
ATOM 1449 N N . ARG B 1 23 ? 8.891 -8.352 -8.609 1 98.31 23 ARG B N 1
ATOM 1450 C CA . ARG B 1 23 ? 10.188 -7.719 -8.828 1 98.31 23 ARG B CA 1
ATOM 1451 C C . ARG B 1 23 ? 10.297 -6.41 -8.055 1 98.31 23 ARG B C 1
ATOM 1453 O O . ARG B 1 23 ? 11.336 -6.125 -7.453 1 98.31 23 ARG B O 1
ATOM 1460 N N . ARG B 1 24 ? 9.281 -5.684 -8.102 1 97.62 24 ARG B N 1
ATOM 1461 C CA . ARG B 1 24 ? 9.273 -4.41 -7.383 1 97.62 24 ARG B CA 1
ATOM 1462 C C . ARG B 1 24 ? 9.297 -4.629 -5.875 1 97.62 24 ARG B C 1
ATOM 1464 O O . ARG B 1 24 ? 9.984 -3.908 -5.148 1 97.62 24 ARG B O 1
ATOM 1471 N N . ALA B 1 25 ? 8.562 -5.609 -5.406 1 98.19 25 ALA B N 1
ATOM 1472 C CA . ALA B 1 25 ? 8.625 -5.969 -3.992 1 98.19 25 ALA B CA 1
ATOM 1473 C C . ALA B 1 25 ? 10.039 -6.391 -3.598 1 98.19 25 ALA B C 1
ATOM 1475 O O . ALA B 1 25 ? 10.516 -6.039 -2.518 1 98.19 25 ALA B O 1
ATOM 1476 N N . ALA B 1 26 ? 10.719 -7.109 -4.449 1 97.44 26 ALA B N 1
ATOM 1477 C CA . ALA B 1 26 ? 12.07 -7.605 -4.191 1 97.44 26 ALA B CA 1
ATOM 1478 C C . ALA B 1 26 ? 13.055 -6.453 -4.008 1 97.44 26 ALA B C 1
ATOM 1480 O O . ALA B 1 26 ? 14.086 -6.605 -3.35 1 97.44 26 ALA B O 1
ATOM 1481 N N . GLU B 1 27 ? 12.727 -5.336 -4.59 1 94.19 27 GLU B N 1
ATOM 1482 C CA . GLU B 1 27 ? 13.57 -4.152 -4.449 1 94.19 27 GLU B CA 1
ATOM 1483 C C . GLU B 1 27 ? 13.281 -3.426 -3.137 1 94.19 27 GLU B C 1
ATOM 1485 O O . GLU B 1 27 ? 14.117 -2.654 -2.654 1 94.19 27 GLU B O 1
ATOM 1490 N N . LEU B 1 28 ? 12.18 -3.68 -2.561 1 95.44 28 LEU B N 1
ATOM 1491 C CA . LEU B 1 28 ? 11.727 -2.895 -1.419 1 95.44 28 LEU B CA 1
ATOM 1492 C C . LEU B 1 28 ? 12.055 -3.6 -0.107 1 95.44 28 LEU B C 1
ATOM 1494 O O . LEU B 1 28 ? 12.211 -2.951 0.929 1 95.44 28 LEU B O 1
ATOM 1498 N N . TRP B 1 29 ? 12.07 -4.887 -0.137 1 96.38 29 TRP B N 1
ATOM 1499 C CA . TRP B 1 29 ? 12.195 -5.625 1.116 1 96.38 29 TRP B CA 1
ATOM 1500 C C . TRP B 1 29 ? 13.328 -6.641 1.039 1 96.38 29 TRP B C 1
ATOM 1502 O O . TRP B 1 29 ? 13.719 -7.066 -0.051 1 96.38 29 TRP B O 1
ATOM 1512 N N . ASP B 1 30 ? 13.797 -7.066 2.193 1 96.5 30 ASP B N 1
ATOM 1513 C CA . ASP B 1 30 ? 14.977 -7.918 2.281 1 96.5 30 ASP B CA 1
ATOM 1514 C C . ASP B 1 30 ? 14.703 -9.297 1.696 1 96.5 30 ASP B C 1
ATOM 1516 O O . ASP B 1 30 ? 15.555 -9.867 1.011 1 96.5 30 ASP B O 1
ATOM 1520 N N . GLU B 1 31 ? 13.547 -9.781 1.984 1 97.94 31 GLU B N 1
ATOM 1521 C CA . GLU B 1 31 ? 13.094 -11.07 1.491 1 97.94 31 GLU B CA 1
ATOM 1522 C C . GLU B 1 31 ? 11.633 -11.016 1.054 1 97.94 31 GLU B C 1
ATOM 1524 O O . GLU B 1 31 ? 10.812 -10.367 1.705 1 97.94 31 GLU B O 1
ATOM 1529 N N . VAL B 1 32 ? 11.367 -11.68 -0.023 1 98.75 32 VAL B N 1
ATOM 1530 C CA . VAL B 1 32 ? 9.992 -11.773 -0.512 1 98.75 32 VAL B CA 1
ATOM 1531 C C . VAL B 1 32 ? 9.594 -13.242 -0.652 1 98.75 32 VAL B C 1
ATOM 1533 O O . VAL B 1 32 ? 10.305 -14.023 -1.278 1 98.75 32 VAL B O 1
ATOM 1536 N N . VAL B 1 33 ? 8.539 -13.609 -0.048 1 98.94 33 VAL B N 1
ATOM 1537 C CA . VAL B 1 33 ? 7.945 -14.938 -0.2 1 98.94 33 VAL B CA 1
ATOM 1538 C C . VAL B 1 33 ? 6.676 -14.836 -1.044 1 98.94 33 VAL B C 1
ATOM 1540 O O . VAL B 1 33 ? 5.672 -14.281 -0.603 1 98.94 33 VAL B O 1
ATOM 1543 N N . VAL B 1 34 ? 6.754 -15.305 -2.23 1 98.94 34 VAL B N 1
ATOM 1544 C CA . VAL B 1 34 ? 5.551 -15.484 -3.037 1 98.94 34 VAL B CA 1
ATOM 1545 C C . VAL B 1 34 ? 4.785 -16.719 -2.559 1 98.94 34 VAL B C 1
ATOM 1547 O O . VAL B 1 34 ? 5.305 -17.828 -2.605 1 98.94 34 VAL B O 1
ATOM 1550 N N . LEU B 1 35 ? 3.58 -16.516 -2.113 1 98.88 35 LEU B N 1
ATOM 1551 C CA . LEU B 1 35 ? 2.846 -17.578 -1.431 1 98.88 35 LEU B CA 1
ATOM 1552 C C . LEU B 1 35 ? 1.637 -18.016 -2.252 1 98.88 35 LEU B C 1
ATOM 1554 O O . LEU B 1 35 ? 0.659 -17.281 -2.371 1 98.88 35 LEU B O 1
ATOM 1558 N N . VAL B 1 36 ? 1.691 -19.156 -2.793 1 98.75 36 VAL B N 1
ATOM 1559 C CA . VAL B 1 36 ? 0.556 -19.75 -3.488 1 98.75 36 VAL B CA 1
ATOM 1560 C C . VAL B 1 36 ? -0.483 -20.234 -2.473 1 98.75 36 VAL B C 1
ATOM 1562 O O . VAL B 1 36 ? -0.274 -21.219 -1.777 1 98.75 36 VAL B O 1
ATOM 1565 N N . ALA B 1 37 ? -1.547 -19.5 -2.387 1 97.75 37 ALA B N 1
ATOM 1566 C CA . ALA B 1 37 ? -2.646 -19.859 -1.494 1 97.75 37 ALA B CA 1
ATOM 1567 C C . ALA B 1 37 ? -3.543 -20.922 -2.121 1 97.75 37 ALA B C 1
ATOM 1569 O O . ALA B 1 37 ? -4.098 -20.719 -3.203 1 97.75 37 ALA B O 1
ATOM 1570 N N . ILE B 1 38 ? -3.691 -21.969 -1.423 1 97.19 38 ILE B N 1
ATOM 1571 C CA . ILE B 1 38 ? -4.441 -23.109 -1.936 1 97.19 38 ILE B CA 1
ATOM 1572 C C . ILE B 1 38 ? -5.785 -23.203 -1.222 1 97.19 38 ILE B C 1
ATOM 1574 O O . ILE B 1 38 ? -5.844 -23.219 0.01 1 97.19 38 ILE B O 1
ATOM 1578 N N . ASN B 1 39 ? -6.789 -23.188 -1.908 1 93.31 39 ASN B N 1
ATOM 1579 C CA . ASN B 1 39 ? -8.109 -23.547 -1.402 1 93.31 39 ASN B CA 1
ATOM 1580 C C . ASN B 1 39 ? -8.406 -25.031 -1.643 1 93.31 39 ASN B C 1
ATOM 1582 O O . ASN B 1 39 ? -8.664 -25.438 -2.777 1 93.31 39 ASN B O 1
ATOM 1586 N N . PRO B 1 40 ? -8.422 -25.703 -0.64 1 89.62 40 PRO B N 1
ATOM 1587 C CA . PRO B 1 40 ? -8.531 -27.156 -0.806 1 89.62 40 PRO B CA 1
ATOM 1588 C C . PRO B 1 40 ? -9.875 -27.578 -1.391 1 89.62 40 PRO B C 1
ATOM 1590 O O . PRO B 1 40 ? -10 -28.703 -1.896 1 89.62 40 PRO B O 1
ATOM 1593 N N . THR B 1 41 ? -10.836 -26.75 -1.253 1 91.38 41 THR B N 1
ATOM 1594 C CA . THR B 1 41 ? -12.172 -27.125 -1.71 1 91.38 41 THR B CA 1
ATOM 1595 C C . THR B 1 41 ? -12.391 -26.688 -3.154 1 91.38 41 THR B C 1
ATOM 1597 O O . THR B 1 41 ? -13.43 -27 -3.75 1 91.38 41 THR B O 1
ATOM 1600 N N . LYS B 1 42 ? -11.406 -25.984 -3.648 1 88.44 42 LYS B N 1
ATOM 1601 C CA . LYS B 1 42 ? -11.547 -25.469 -5.012 1 88.44 42 LYS B CA 1
ATOM 1602 C C . LYS B 1 42 ? -10.469 -26.047 -5.922 1 88.44 42 LYS B C 1
ATOM 1604 O O . LYS B 1 42 ? -9.305 -26.156 -5.523 1 88.44 42 LYS B O 1
ATOM 1609 N N . GLU B 1 43 ? -10.992 -26.422 -6.996 1 86.69 43 GLU B N 1
ATOM 1610 C CA . GLU B 1 43 ? -10.031 -26.828 -8.016 1 86.69 43 GLU B CA 1
ATOM 1611 C C . GLU B 1 43 ? -9.633 -25.656 -8.898 1 86.69 43 GLU B C 1
ATOM 1613 O O . GLU B 1 43 ? -10.484 -24.922 -9.406 1 86.69 43 GLU B O 1
ATOM 1618 N N . GLY B 1 44 ? -8.398 -25.438 -9.055 1 90.75 44 GLY B N 1
ATOM 1619 C CA . GLY B 1 44 ? -7.902 -24.406 -9.953 1 90.75 44 GLY B CA 1
ATOM 1620 C C . GLY B 1 44 ? -7.676 -24.906 -11.367 1 90.75 44 GLY B C 1
ATOM 1621 O O . GLY B 1 44 ? -7.891 -26.078 -11.656 1 90.75 44 GLY B O 1
ATOM 1622 N N . TRP B 1 45 ? -7.465 -23.938 -12.219 1 94.38 45 TRP B N 1
ATOM 1623 C CA . TRP B 1 45 ? -7.109 -24.281 -13.594 1 94.38 45 TRP B CA 1
ATOM 1624 C C . TRP B 1 45 ? -5.816 -25.078 -13.633 1 94.38 45 TRP B C 1
ATOM 1626 O O . TRP B 1 45 ? -5.719 -26.078 -14.359 1 94.38 45 TRP B O 1
ATOM 1636 N N . LEU B 1 46 ? -4.84 -24.703 -12.875 1 95.56 46 LEU B N 1
ATOM 1637 C CA . LEU B 1 46 ? -3.598 -25.422 -12.641 1 95.56 46 LEU B CA 1
ATOM 1638 C C . LEU B 1 46 ? -3.551 -25.984 -11.219 1 95.56 46 LEU B C 1
ATOM 1640 O O . LEU B 1 46 ? -4.113 -25.391 -10.297 1 95.56 46 LEU B O 1
ATOM 1644 N N . GLY B 1 47 ? -2.836 -27.094 -11.094 1 94.31 47 GLY B N 1
ATOM 1645 C CA . GLY B 1 47 ? -2.566 -27.578 -9.75 1 94.31 47 GLY B CA 1
ATOM 1646 C C . GLY B 1 47 ? -1.58 -26.719 -8.984 1 94.31 47 GLY B C 1
ATOM 1647 O O . GLY B 1 47 ? -0.828 -25.953 -9.578 1 94.31 47 GLY B O 1
ATOM 1648 N N . PRO B 1 48 ? -1.604 -26.859 -7.617 1 95.69 48 PRO B N 1
ATOM 1649 C CA . PRO B 1 48 ? -0.694 -26.047 -6.805 1 95.69 48 PRO B CA 1
ATOM 1650 C C . PRO B 1 48 ? 0.771 -26.25 -7.188 1 95.69 48 PRO B C 1
ATOM 1652 O O . PRO B 1 48 ? 1.536 -25.281 -7.227 1 95.69 48 PRO B O 1
ATOM 1655 N N . ASP B 1 49 ? 1.14 -27.484 -7.453 1 95.69 49 ASP B N 1
ATOM 1656 C CA . ASP B 1 49 ? 2.527 -27.766 -7.797 1 95.69 49 ASP B CA 1
ATOM 1657 C C . ASP B 1 49 ? 2.928 -27.078 -9.102 1 95.69 49 ASP B C 1
ATOM 1659 O O . ASP B 1 49 ? 4.051 -26.578 -9.227 1 95.69 49 ASP B O 1
ATOM 1663 N N . GLU B 1 50 ? 2.049 -27.109 -10.062 1 96.19 50 GLU B N 1
ATOM 1664 C CA . GLU B 1 50 ? 2.305 -26.453 -11.336 1 96.19 50 GLU B CA 1
ATOM 1665 C C . GLU B 1 50 ? 2.457 -24.938 -11.156 1 96.19 50 GLU B C 1
ATOM 1667 O O . GLU B 1 50 ? 3.34 -24.328 -11.758 1 96.19 50 GLU B O 1
ATOM 1672 N N . ARG B 1 51 ? 1.615 -24.375 -10.344 1 97.56 51 ARG B N 1
ATOM 1673 C CA . ARG B 1 51 ? 1.676 -22.938 -10.078 1 97.56 51 ARG B CA 1
ATOM 1674 C C . ARG B 1 51 ? 2.992 -22.562 -9.406 1 97.56 51 ARG B C 1
ATOM 1676 O O . ARG B 1 51 ? 3.635 -21.594 -9.797 1 97.56 51 ARG B O 1
ATOM 1683 N N . VAL B 1 52 ? 3.414 -23.359 -8.461 1 98.31 52 VAL B N 1
ATOM 1684 C CA . VAL B 1 52 ? 4.672 -23.125 -7.762 1 98.31 52 VAL B CA 1
ATOM 1685 C C . VAL B 1 52 ? 5.836 -23.219 -8.75 1 98.31 52 VAL B C 1
ATOM 1687 O O . VAL B 1 52 ? 6.711 -22.344 -8.766 1 98.31 52 VAL B O 1
ATOM 1690 N N . LYS B 1 53 ? 5.812 -24.25 -9.523 1 97.44 53 LYS B N 1
ATOM 1691 C CA . LYS B 1 53 ? 6.891 -24.469 -10.484 1 97.44 53 LYS B CA 1
ATOM 1692 C C . LYS B 1 53 ? 7.004 -23.297 -11.453 1 97.44 53 LYS B C 1
ATOM 1694 O O . LYS B 1 53 ? 8.102 -22.797 -11.719 1 97.44 53 LYS B O 1
ATOM 1699 N N . LEU B 1 54 ? 5.871 -22.891 -12.039 1 98.06 54 LEU B N 1
ATOM 1700 C CA . LEU B 1 54 ? 5.867 -21.766 -12.969 1 98.06 54 LEU B CA 1
ATOM 1701 C C . LEU B 1 54 ? 6.43 -20.5 -12.305 1 98.06 54 LEU B C 1
ATOM 1703 O O . LEU B 1 54 ? 7.234 -19.797 -12.898 1 98.06 54 LEU B O 1
ATOM 1707 N N . LEU B 1 55 ? 6.035 -20.25 -11.062 1 98.75 55 LEU B N 1
ATOM 1708 C CA . LEU B 1 55 ? 6.492 -19.078 -10.336 1 98.75 55 LEU B CA 1
ATOM 1709 C C . LEU B 1 55 ? 7.996 -19.141 -10.086 1 98.75 55 LEU B C 1
ATOM 1711 O O . LEU B 1 55 ? 8.703 -18.141 -10.258 1 98.75 55 LEU B O 1
ATOM 1715 N N . GLU B 1 56 ? 8.453 -20.297 -9.656 1 98.31 56 GLU B N 1
ATOM 1716 C CA . GLU B 1 56 ? 9.883 -20.469 -9.422 1 98.31 56 GLU B CA 1
ATOM 1717 C C . GLU B 1 56 ? 10.688 -20.156 -10.68 1 98.31 56 GLU B C 1
ATOM 1719 O O . GLU B 1 56 ? 11.758 -19.547 -10.609 1 98.31 56 GLU B O 1
ATOM 1724 N N . GLU B 1 57 ? 10.156 -20.594 -11.758 1 96.81 57 GLU B N 1
ATOM 1725 C CA . GLU B 1 57 ? 10.836 -20.344 -13.023 1 96.81 57 GLU B CA 1
ATOM 1726 C C . GLU B 1 57 ? 10.898 -18.859 -13.352 1 96.81 57 GLU B C 1
ATOM 1728 O O . GLU B 1 57 ? 11.938 -18.359 -13.797 1 96.81 57 GLU B O 1
ATOM 1733 N N . VAL B 1 58 ? 9.844 -18.203 -13.109 1 96.88 58 VAL B N 1
ATOM 1734 C CA . VAL B 1 58 ? 9.766 -16.828 -13.594 1 96.88 58 VAL B CA 1
ATOM 1735 C C . VAL B 1 58 ? 10.508 -15.898 -12.625 1 96.88 58 VAL B C 1
ATOM 1737 O O . VAL B 1 58 ? 10.938 -14.812 -13.016 1 96.88 58 VAL B O 1
ATOM 1740 N N . VAL B 1 59 ? 10.727 -16.312 -11.344 1 98.25 59 VAL B N 1
ATOM 1741 C CA . VAL B 1 59 ? 11.359 -15.406 -10.391 1 98.25 59 VAL B CA 1
ATOM 1742 C C . VAL B 1 59 ? 12.812 -15.812 -10.18 1 98.25 59 VAL B C 1
ATOM 1744 O O . VAL B 1 59 ? 13.469 -15.359 -9.234 1 98.25 59 VAL B O 1
ATOM 1747 N N . GLU B 1 60 ? 13.289 -16.641 -11.008 1 96.75 60 GLU B N 1
ATOM 1748 C CA . GLU B 1 60 ? 14.633 -17.203 -10.867 1 96.75 60 GLU B CA 1
ATOM 1749 C C . GLU B 1 60 ? 15.688 -16.094 -10.773 1 96.75 60 GLU B C 1
ATOM 1751 O O . GLU B 1 60 ? 16.688 -16.25 -10.07 1 96.75 60 GLU B O 1
ATOM 1756 N N . ALA B 1 61 ? 15.484 -15.008 -11.375 1 96.12 61 ALA B N 1
ATOM 1757 C CA . ALA B 1 61 ? 16.453 -13.922 -11.43 1 96.12 61 ALA B CA 1
ATOM 1758 C C . ALA B 1 61 ? 16.375 -13.047 -10.188 1 96.12 61 ALA B C 1
ATOM 1760 O O . ALA B 1 61 ? 17.156 -12.094 -10.039 1 96.12 61 ALA B O 1
ATOM 1761 N N . CYS B 1 62 ? 15.531 -13.344 -9.266 1 97.75 62 CYS B N 1
ATOM 1762 C CA . CYS B 1 62 ? 15.367 -12.602 -8.023 1 97.75 62 CYS B CA 1
ATOM 1763 C C . CYS B 1 62 ? 15.898 -13.398 -6.84 1 97.75 62 CYS B C 1
ATOM 1765 O O . CYS B 1 62 ? 15.156 -14.164 -6.219 1 97.75 62 CYS B O 1
ATOM 1767 N N . PRO B 1 63 ? 17.094 -13.125 -6.434 1 97.56 63 PRO B N 1
ATOM 1768 C CA . PRO B 1 63 ? 17.75 -13.992 -5.457 1 97.56 63 PRO B CA 1
ATOM 1769 C C . PRO B 1 63 ? 17.109 -13.93 -4.078 1 97.56 63 PRO B C 1
ATOM 1771 O O . PRO B 1 63 ? 17.266 -14.852 -3.271 1 97.56 63 PRO B O 1
ATOM 1774 N N . ASN B 1 64 ? 16.469 -12.852 -3.812 1 98.19 64 ASN B N 1
ATOM 1775 C CA . ASN B 1 64 ? 15.875 -12.719 -2.486 1 98.19 64 ASN B CA 1
ATOM 1776 C C . ASN B 1 64 ? 14.391 -13.086 -2.498 1 98.19 64 ASN B C 1
ATOM 1778 O O . ASN B 1 64 ? 13.648 -12.703 -1.594 1 98.19 64 ASN B O 1
ATOM 1782 N N . VAL B 1 65 ? 13.898 -13.742 -3.549 1 98.81 65 VAL B N 1
ATOM 1783 C CA . VAL B 1 65 ? 12.508 -14.172 -3.674 1 98.81 65 VAL B CA 1
ATOM 1784 C C . VAL B 1 65 ? 12.422 -15.688 -3.576 1 98.81 65 VAL B C 1
ATOM 1786 O O . VAL B 1 65 ? 13.195 -16.406 -4.215 1 98.81 65 VAL B O 1
ATOM 1789 N N . SER B 1 66 ? 11.531 -16.188 -2.811 1 98.88 66 SER B N 1
ATOM 1790 C CA . SER B 1 66 ? 11.219 -17.609 -2.738 1 98.88 66 SER B CA 1
ATOM 1791 C C . SER B 1 66 ? 9.734 -17.875 -2.986 1 98.88 66 SER B C 1
ATOM 1793 O O . SER B 1 66 ? 8.914 -16.969 -2.846 1 98.88 66 SER B O 1
ATOM 1795 N N . VAL B 1 67 ? 9.414 -19.078 -3.367 1 98.88 67 VAL B N 1
ATOM 1796 C CA . VAL B 1 67 ? 8.031 -19.469 -3.635 1 98.88 67 VAL B CA 1
ATOM 1797 C C . VAL B 1 67 ? 7.617 -20.578 -2.676 1 98.88 67 VAL B C 1
ATOM 1799 O O . VAL B 1 67 ? 8.359 -21.547 -2.48 1 98.88 67 VAL B O 1
ATOM 1802 N N . ARG B 1 68 ? 6.516 -20.406 -2.084 1 98.75 68 ARG B N 1
ATOM 1803 C CA . ARG B 1 68 ? 5.926 -21.391 -1.182 1 98.75 68 ARG B CA 1
ATOM 1804 C C . ARG B 1 68 ? 4.441 -21.578 -1.477 1 98.75 68 ARG B C 1
ATOM 1806 O O . ARG B 1 68 ? 3.855 -20.812 -2.25 1 98.75 68 ARG B O 1
ATOM 1813 N N . ALA B 1 69 ? 3.879 -22.625 -0.949 1 98.56 69 ALA B N 1
ATOM 1814 C CA . ALA B 1 69 ? 2.441 -22.875 -1.023 1 98.56 69 ALA B CA 1
ATOM 1815 C C . ALA B 1 69 ? 1.868 -23.188 0.354 1 98.56 69 ALA B C 1
ATOM 1817 O O . ALA B 1 69 ? 2.586 -23.672 1.237 1 98.56 69 ALA B O 1
ATOM 1818 N N . THR B 1 70 ? 0.612 -22.875 0.552 1 98.25 70 THR B N 1
ATOM 1819 C CA . THR B 1 70 ? -0.04 -23.203 1.814 1 98.25 70 THR B CA 1
ATOM 1820 C C . THR B 1 70 ? -1.542 -23.375 1.615 1 98.25 70 THR B C 1
ATOM 1822 O O . THR B 1 70 ? -2.143 -22.734 0.75 1 98.25 70 THR B O 1
ATOM 1825 N N . ASP B 1 71 ? -2.08 -24.25 2.363 1 97 71 ASP B N 1
ATOM 1826 C CA . ASP B 1 71 ? -3.533 -24.359 2.455 1 97 71 ASP B CA 1
ATOM 1827 C C . ASP B 1 71 ? -4.039 -23.797 3.785 1 97 71 ASP B C 1
ATOM 1829 O O . ASP B 1 71 ? -5.219 -23.938 4.109 1 97 71 ASP B O 1
ATOM 1833 N N . ASP B 1 72 ? -3.111 -23.141 4.539 1 95.94 72 ASP B N 1
ATOM 1834 C CA . ASP B 1 72 ? -3.459 -22.453 5.777 1 95.94 72 ASP B CA 1
ATOM 1835 C C . ASP B 1 72 ? -3.844 -21 5.512 1 95.94 72 ASP B C 1
ATOM 1837 O O 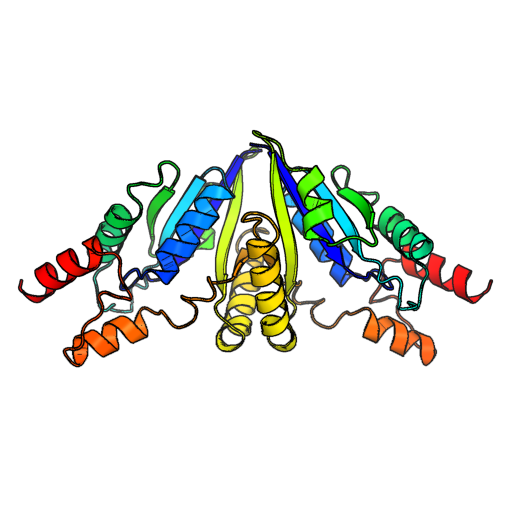. ASP B 1 72 ? -3.744 -20.516 4.379 1 95.94 72 ASP B O 1
ATOM 1841 N N . LEU B 1 73 ? -4.309 -20.391 6.648 1 96.06 73 LEU B N 1
ATOM 1842 C CA . LEU B 1 73 ? -4.512 -18.953 6.566 1 96.06 73 LEU B CA 1
ATOM 1843 C C . LEU B 1 73 ? -3.215 -18.234 6.211 1 96.06 73 LEU B C 1
ATOM 1845 O O . LEU B 1 73 ? -2.154 -18.562 6.754 1 96.06 73 LEU B O 1
ATOM 1849 N N . VAL B 1 74 ? -3.271 -17.297 5.273 1 97.19 74 VAL B N 1
ATOM 1850 C CA . VAL B 1 74 ? -2.113 -16.531 4.812 1 97.19 74 VAL B CA 1
ATOM 1851 C C . VAL B 1 74 ? -1.389 -15.922 6.008 1 97.19 74 VAL B C 1
ATOM 1853 O O . VAL B 1 74 ? -0.163 -16.016 6.113 1 97.19 74 VAL B O 1
ATOM 1856 N N . VAL B 1 75 ? -2.129 -15.359 6.957 1 97.56 75 VAL B N 1
ATOM 1857 C CA . VAL B 1 75 ? -1.531 -14.68 8.102 1 97.56 75 VAL B CA 1
ATOM 1858 C C . VAL B 1 75 ? -0.853 -15.703 9.016 1 97.56 75 VAL B C 1
ATOM 1860 O O . VAL B 1 75 ? 0.194 -15.422 9.602 1 97.56 75 VAL B O 1
ATOM 1863 N N . ALA B 1 76 ? -1.441 -16.844 9.203 1 96.94 76 ALA B N 1
ATOM 1864 C CA . ALA B 1 76 ? -0.837 -17.906 10.008 1 96.94 76 ALA B CA 1
ATOM 1865 C C . ALA B 1 76 ? 0.49 -18.359 9.406 1 96.94 76 ALA B C 1
ATOM 1867 O O . ALA B 1 76 ? 1.479 -18.531 10.125 1 96.94 76 ALA B O 1
ATOM 1868 N N . PHE B 1 77 ? 0.452 -18.547 8.133 1 97.94 77 PHE B N 1
ATOM 1869 C CA . PHE B 1 77 ? 1.691 -18.906 7.457 1 97.94 77 PHE B CA 1
ATOM 1870 C C . PHE B 1 77 ? 2.744 -17.812 7.633 1 97.94 77 PHE B C 1
ATOM 1872 O O . PHE B 1 77 ? 3.9 -18.109 7.945 1 97.94 77 PHE B O 1
ATOM 1879 N N . ALA B 1 78 ? 2.373 -16.562 7.402 1 98.31 78 ALA B N 1
ATOM 1880 C CA . ALA B 1 78 ? 3.297 -15.43 7.441 1 98.31 78 ALA B CA 1
ATOM 1881 C C . ALA B 1 78 ? 3.893 -15.258 8.836 1 98.31 78 ALA B C 1
ATOM 1883 O O . ALA B 1 78 ? 5.035 -14.812 8.984 1 98.31 78 ALA B O 1
ATOM 1884 N N . GLU B 1 79 ? 3.152 -15.625 9.852 1 96.75 79 GLU B N 1
ATOM 1885 C CA . GLU B 1 79 ? 3.559 -15.461 11.242 1 96.75 79 GLU B CA 1
ATOM 1886 C C . GLU B 1 79 ? 4.832 -16.234 11.547 1 96.75 79 GLU B C 1
ATOM 1888 O O . GLU B 1 79 ? 5.598 -15.875 12.445 1 96.75 79 GLU B O 1
ATOM 1893 N N . GLN B 1 80 ? 5.082 -17.281 10.781 1 96.69 80 GLN B N 1
ATOM 1894 C CA . GLN B 1 80 ? 6.242 -18.125 11.031 1 96.69 80 GLN B CA 1
ATOM 1895 C C . GLN B 1 80 ? 7.543 -17.375 10.805 1 96.69 80 GLN B C 1
ATOM 1897 O O . GLN B 1 80 ? 8.602 -17.766 11.297 1 96.69 80 GLN B O 1
ATOM 1902 N N . TYR B 1 81 ? 7.43 -16.281 10.062 1 97.06 81 TYR B N 1
ATOM 1903 C CA . TYR B 1 81 ? 8.625 -15.523 9.742 1 97.06 81 TYR B CA 1
ATOM 1904 C C . TYR B 1 81 ? 8.875 -14.438 10.789 1 97.06 81 TYR B C 1
ATOM 1906 O O . TYR B 1 81 ? 9.938 -13.82 10.812 1 97.06 81 TYR B O 1
ATOM 1914 N N . ARG B 1 82 ? 7.949 -14.156 11.57 1 94.69 82 ARG B N 1
ATOM 1915 C CA . ARG B 1 82 ? 8.07 -13.102 12.57 1 94.69 82 ARG B CA 1
ATOM 1916 C C . ARG B 1 82 ? 9.062 -13.492 13.664 1 94.69 82 ARG B C 1
ATOM 1918 O O . ARG B 1 82 ? 8.961 -14.578 14.234 1 94.69 82 ARG B O 1
ATOM 1925 N N . GLN B 1 83 ? 10.016 -12.664 13.922 1 94.38 83 GLN B N 1
ATOM 1926 C CA . GLN B 1 83 ? 11.039 -12.766 14.961 1 94.38 83 GLN B CA 1
ATOM 1927 C C . GLN B 1 83 ? 11.406 -11.391 15.508 1 94.38 83 GLN B C 1
ATOM 1929 O O . GLN B 1 83 ? 11.047 -10.367 14.922 1 94.38 83 GLN B O 1
ATOM 1934 N N . PRO B 1 84 ? 11.945 -11.18 16.719 1 89.81 84 PRO B N 1
ATOM 1935 C CA . PRO B 1 84 ? 12.25 -9.883 17.312 1 89.81 84 PRO B CA 1
ATOM 1936 C C . PRO B 1 84 ? 12.961 -8.938 16.344 1 89.81 84 PRO B C 1
ATOM 1938 O O . PRO B 1 84 ? 12.672 -7.738 16.328 1 89.81 84 PRO B O 1
ATOM 1941 N N . GLU B 1 85 ? 13.789 -9.367 15.453 1 90.38 85 GLU B N 1
ATOM 1942 C CA . GLU B 1 85 ? 14.508 -8.484 14.539 1 90.38 85 GLU B CA 1
ATOM 1943 C C . GLU B 1 85 ? 14.047 -8.688 13.094 1 90.38 85 GLU B C 1
ATOM 1945 O O . GLU B 1 85 ? 14.727 -8.266 12.156 1 90.38 85 GLU B O 1
ATOM 1950 N N . VAL B 1 86 ? 12.867 -9.344 12.953 1 94.12 86 VAL B N 1
ATOM 1951 C CA . VAL B 1 86 ? 12.32 -9.57 11.625 1 94.12 86 VAL B CA 1
ATOM 1952 C C . VAL B 1 86 ? 10.852 -9.148 11.586 1 94.12 86 VAL B C 1
ATOM 1954 O O . VAL B 1 86 ? 10.023 -9.719 12.297 1 94.12 86 VAL B O 1
ATOM 1957 N N . GLN B 1 87 ? 10.578 -8.195 10.852 1 93.69 87 GLN B N 1
ATOM 1958 C CA . GLN B 1 87 ? 9.203 -7.773 10.609 1 93.69 87 GLN B CA 1
ATOM 1959 C C . GLN B 1 87 ? 8.617 -8.484 9.391 1 93.69 87 GLN B C 1
ATOM 1961 O O . GLN B 1 87 ? 9.344 -8.852 8.469 1 93.69 87 GLN B O 1
ATOM 1966 N N . VAL B 1 88 ? 7.301 -8.68 9.477 1 97.56 88 VAL B N 1
ATOM 1967 C CA . VAL B 1 88 ? 6.605 -9.32 8.359 1 97.56 88 VAL B CA 1
ATOM 1968 C C . VAL B 1 88 ? 5.508 -8.391 7.84 1 97.56 88 VAL B C 1
ATOM 1970 O O . VAL B 1 88 ? 4.773 -7.785 8.625 1 97.56 88 VAL B O 1
ATOM 1973 N N . VAL B 1 89 ? 5.445 -8.289 6.566 1 98.06 89 VAL B N 1
ATOM 1974 C CA . VAL B 1 89 ? 4.367 -7.527 5.949 1 98.06 89 VAL B CA 1
ATOM 1975 C C . VAL B 1 89 ? 3.715 -8.359 4.844 1 98.06 89 VAL B C 1
ATOM 1977 O O . VAL B 1 89 ? 4.379 -9.172 4.195 1 98.06 89 VAL B O 1
ATOM 1980 N N . LEU B 1 90 ? 2.441 -8.195 4.727 1 98.69 90 LEU B N 1
ATOM 1981 C CA . LEU B 1 90 ? 1.73 -8.742 3.578 1 98.69 90 LEU B CA 1
ATOM 1982 C C . LEU B 1 90 ? 1.695 -7.738 2.432 1 98.69 90 LEU B C 1
ATOM 1984 O O . LEU B 1 90 ? 1.517 -6.539 2.658 1 98.69 90 LEU B O 1
ATOM 1988 N N . VAL B 1 91 ? 1.841 -8.219 1.206 1 98.69 91 VAL B N 1
ATOM 1989 C CA . VAL B 1 91 ? 1.834 -7.363 0.024 1 98.69 91 VAL B CA 1
ATOM 1990 C C . VAL B 1 91 ? 0.708 -7.789 -0.917 1 98.69 91 VAL B C 1
ATOM 1992 O O . VAL B 1 91 ? 0.527 -8.984 -1.179 1 98.69 91 VAL B O 1
ATOM 1995 N N . ARG B 1 92 ? -0.019 -6.805 -1.354 1 98 92 ARG B N 1
ATOM 1996 C CA . ARG B 1 92 ? -1.072 -7.02 -2.34 1 98 92 ARG B CA 1
ATOM 1997 C C . ARG B 1 92 ? -0.97 -6.016 -3.482 1 98 92 ARG B C 1
ATOM 1999 O O . ARG B 1 92 ? -0.585 -4.863 -3.27 1 98 92 ARG B O 1
ATOM 2006 N N . GLY B 1 93 ? -1.273 -6.504 -4.637 1 97.38 93 GLY B N 1
ATOM 2007 C CA . GLY B 1 93 ? -1.372 -5.594 -5.766 1 97.38 93 GLY B CA 1
ATOM 2008 C C . GLY B 1 93 ? -2.746 -4.969 -5.91 1 97.38 93 GLY B C 1
ATOM 2009 O O . GLY B 1 93 ? -3.762 -5.625 -5.672 1 97.38 93 GLY B O 1
ATOM 2010 N N . VAL B 1 94 ? -2.732 -3.746 -6.316 1 96.44 94 VAL B N 1
ATOM 2011 C CA . VAL B 1 94 ? -3.998 -3.08 -6.605 1 96.44 94 VAL B CA 1
ATOM 2012 C C . VAL B 1 94 ? -3.988 -2.555 -8.039 1 96.44 94 VAL B C 1
ATOM 2014 O O . VAL B 1 94 ? -3.072 -1.829 -8.438 1 96.44 94 VAL B O 1
ATOM 2017 N N . ARG B 1 95 ? -4.973 -2.889 -8.844 1 92.62 95 ARG B N 1
ATOM 2018 C CA . ARG B 1 95 ? -5.039 -2.541 -10.258 1 92.62 95 ARG B CA 1
ATOM 2019 C C . ARG B 1 95 ? -6 -1.38 -10.492 1 92.62 95 ARG B C 1
ATOM 2021 O O . ARG B 1 95 ? -5.934 -0.713 -11.531 1 92.62 95 ARG B O 1
ATOM 2028 N N . GLY B 1 96 ? -6.898 -1.19 -9.547 1 91.5 96 GLY B N 1
ATOM 2029 C CA . GLY B 1 96 ? -7.922 -0.168 -9.695 1 91.5 96 GLY B CA 1
ATOM 2030 C C . GLY B 1 96 ? -8.977 -0.22 -8.602 1 91.5 96 GLY B C 1
ATOM 2031 O O . GLY B 1 96 ? -8.828 -0.959 -7.625 1 91.5 96 GLY B O 1
ATOM 2032 N N . SER B 1 97 ? -9.969 0.598 -8.812 1 90.44 97 SER B N 1
ATOM 2033 C CA . SER B 1 97 ? -10.977 0.798 -7.777 1 90.44 97 SER B CA 1
ATOM 2034 C C . SER B 1 97 ? -11.883 -0.421 -7.645 1 90.44 97 SER B C 1
ATOM 2036 O O . SER B 1 97 ? -12.469 -0.655 -6.582 1 90.44 97 SER B O 1
ATOM 2038 N N . GLN B 1 98 ? -11.938 -1.166 -8.633 1 86 98 GLN B N 1
ATOM 2039 C CA . GLN B 1 98 ? -12.898 -2.268 -8.672 1 86 98 GLN B CA 1
ATOM 2040 C C . GLN B 1 98 ? -12.578 -3.311 -7.602 1 86 98 GLN B C 1
ATOM 2042 O O . GLN B 1 98 ? -13.477 -3.947 -7.059 1 86 98 GLN B O 1
ATOM 2047 N N . ASP B 1 99 ? -11.375 -3.436 -7.266 1 86.75 99 ASP B N 1
ATOM 2048 C CA . ASP B 1 99 ? -10.992 -4.512 -6.355 1 86.75 99 ASP B CA 1
ATOM 2049 C C . ASP B 1 99 ? -10.594 -3.957 -4.988 1 86.75 99 ASP B C 1
ATOM 2051 O O . ASP B 1 99 ? -10.336 -4.723 -4.059 1 86.75 99 ASP B O 1
ATOM 2055 N N . LEU B 1 100 ? -10.609 -2.746 -4.812 1 93.62 100 LEU B N 1
ATOM 2056 C CA . LEU B 1 100 ? -9.977 -2.152 -3.641 1 93.62 100 LEU B CA 1
ATOM 2057 C C . LEU B 1 100 ? -10.766 -2.465 -2.375 1 93.62 100 LEU B C 1
ATOM 2059 O O . LEU B 1 100 ? -10.188 -2.77 -1.332 1 93.62 100 LEU B O 1
ATOM 2063 N N . ASP B 1 101 ? -12.078 -2.354 -2.488 1 93.06 101 ASP B N 1
ATOM 2064 C CA . ASP B 1 101 ? -12.875 -2.553 -1.282 1 93.06 101 ASP B CA 1
ATOM 2065 C C . ASP B 1 101 ? -12.664 -3.953 -0.711 1 93.06 101 ASP B C 1
ATOM 2067 O O . ASP B 1 101 ? -12.586 -4.129 0.507 1 93.06 101 ASP B O 1
ATOM 2071 N N . TYR B 1 102 ? -12.656 -4.871 -1.597 1 93.38 102 TYR B N 1
ATOM 2072 C CA . TYR B 1 102 ? -12.367 -6.23 -1.165 1 93.38 102 TYR B CA 1
ATOM 2073 C C . TYR B 1 102 ? -10.984 -6.324 -0.535 1 93.38 102 TYR B C 1
ATOM 2075 O O . TYR B 1 102 ? -10.812 -6.934 0.523 1 93.38 102 TYR B O 1
ATOM 2083 N N . GLU B 1 103 ? -10.023 -5.742 -1.12 1 95.75 103 GLU B N 1
ATOM 2084 C CA . GLU B 1 103 ? -8.656 -5.746 -0.604 1 95.75 103 GLU B CA 1
ATOM 2085 C C . GLU B 1 103 ? -8.586 -5.09 0.771 1 95.75 103 GLU B C 1
ATOM 2087 O O . GLU B 1 103 ? -7.832 -5.539 1.64 1 95.75 103 GLU B O 1
ATOM 2092 N N . LEU B 1 104 ? -9.312 -4.031 0.924 1 96.31 104 LEU B N 1
ATOM 2093 C CA . LEU B 1 104 ? -9.336 -3.346 2.211 1 96.31 104 LEU B CA 1
ATOM 2094 C C . LEU B 1 104 ? -9.914 -4.25 3.297 1 96.31 104 LEU B C 1
ATOM 2096 O O . LEU B 1 104 ? -9.367 -4.324 4.402 1 96.31 104 LEU B O 1
ATOM 2100 N N . LEU B 1 105 ? -11.008 -4.906 2.953 1 95.19 105 LEU B N 1
ATOM 2101 C CA . LEU B 1 105 ? -11.617 -5.836 3.896 1 95.19 105 LEU B CA 1
ATOM 2102 C C . LEU B 1 105 ? -10.633 -6.926 4.305 1 95.19 105 LEU B C 1
ATOM 2104 O O . LEU B 1 105 ? -10.508 -7.242 5.488 1 95.19 105 LEU B O 1
ATOM 2108 N N . LEU B 1 106 ? -9.938 -7.469 3.365 1 95.81 106 LEU B N 1
ATOM 2109 C CA . LEU B 1 106 ? -8.945 -8.508 3.621 1 95.81 106 LEU B CA 1
ATOM 2110 C C . LEU B 1 106 ? -7.816 -7.977 4.492 1 95.81 106 LEU B C 1
ATOM 2112 O O . LEU B 1 106 ? -7.355 -8.664 5.41 1 95.81 106 LEU B O 1
ATOM 2116 N N . ALA B 1 107 ? -7.352 -6.836 4.191 1 97.25 107 ALA B N 1
ATOM 2117 C CA . ALA B 1 107 ? -6.277 -6.211 4.957 1 97.25 107 ALA B CA 1
ATOM 2118 C C . ALA B 1 107 ? -6.672 -6.039 6.422 1 97.25 107 ALA B C 1
ATOM 2120 O O . ALA B 1 107 ? -5.871 -6.297 7.324 1 97.25 107 ALA B O 1
ATOM 2121 N N . HIS B 1 108 ? -7.914 -5.594 6.633 1 97.06 108 HIS B N 1
ATOM 2122 C CA . HIS B 1 108 ? -8.398 -5.402 7.996 1 97.06 108 HIS B CA 1
ATOM 2123 C C . HIS B 1 108 ? -8.508 -6.73 8.734 1 97.06 108 HIS B C 1
ATOM 2125 O O . HIS B 1 108 ? -8.109 -6.832 9.898 1 97.06 108 HIS B O 1
ATOM 2131 N N . ALA B 1 109 ? -9.023 -7.727 8.078 1 96.38 109 ALA B N 1
ATOM 2132 C CA . ALA B 1 109 ? -9.133 -9.062 8.664 1 96.38 109 ALA B CA 1
ATOM 2133 C C . ALA B 1 109 ? -7.754 -9.617 9.008 1 96.38 109 ALA B C 1
ATOM 2135 O O . ALA B 1 109 ? -7.555 -10.18 10.094 1 96.38 109 ALA B O 1
ATOM 2136 N N . ASN B 1 110 ? -6.801 -9.438 8.109 1 96.38 110 ASN B N 1
ATOM 2137 C CA . ASN B 1 110 ? -5.441 -9.922 8.328 1 96.38 110 ASN B CA 1
ATOM 2138 C C . ASN B 1 110 ? -4.789 -9.234 9.523 1 96.38 110 ASN B C 1
ATOM 2140 O O . ASN B 1 110 ? -4.098 -9.883 10.312 1 96.38 110 ASN B O 1
ATOM 2144 N N . ARG B 1 111 ? -4.973 -8.008 9.586 1 96.19 111 ARG B N 1
ATOM 2145 C CA . ARG B 1 111 ? -4.387 -7.273 10.695 1 96.19 111 ARG B CA 1
ATOM 2146 C C . ARG B 1 111 ? -4.945 -7.762 12.031 1 96.19 111 ARG B C 1
ATOM 2148 O O . ARG B 1 111 ? -4.199 -7.926 13 1 96.19 111 ARG B O 1
ATOM 2155 N N . GLU B 1 112 ? -6.25 -7.957 12.047 1 94.88 112 GLU B N 1
ATOM 2156 C CA . GLU B 1 112 ? -6.91 -8.422 13.266 1 94.88 112 GLU B CA 1
ATOM 2157 C C . GLU B 1 112 ? -6.449 -9.828 13.641 1 94.88 112 GLU B C 1
ATOM 2159 O O . GLU B 1 112 ? -6.137 -10.094 14.805 1 94.88 112 GLU B O 1
ATOM 2164 N N . MET B 1 113 ? -6.332 -10.688 12.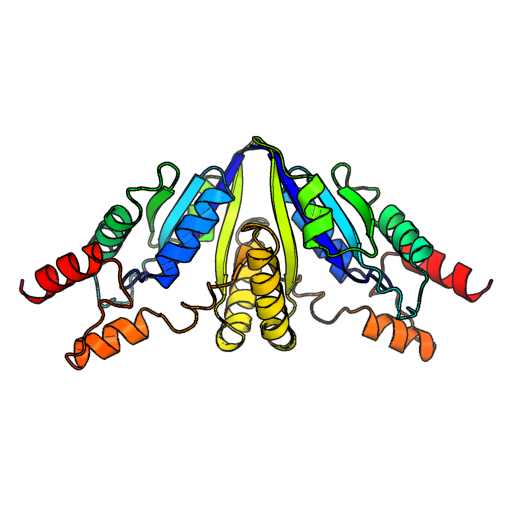695 1 94.94 113 MET B N 1
ATOM 2165 C CA . MET B 1 113 ? -5.984 -12.086 12.93 1 94.94 113 MET B CA 1
ATOM 2166 C C . MET B 1 113 ? -4.48 -12.25 13.117 1 94.94 113 MET B C 1
ATOM 2168 O O . MET B 1 113 ? -4.027 -13.188 13.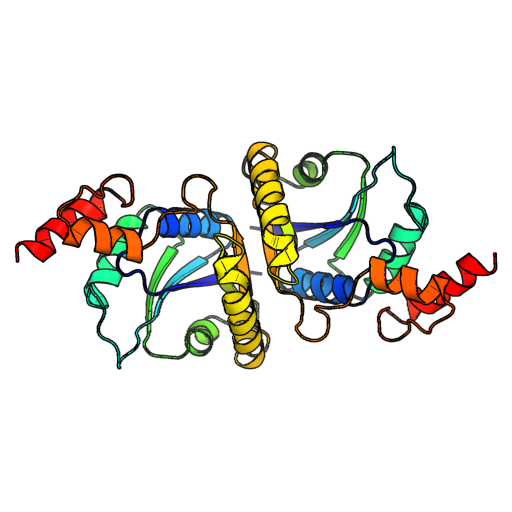773 1 94.94 113 MET B O 1
ATOM 2172 N N . GLY B 1 114 ? -3.691 -11.367 12.508 1 93.06 114 GLY B N 1
ATOM 2173 C CA . GLY B 1 114 ? -2.248 -11.516 12.422 1 93.06 114 GLY B CA 1
ATOM 2174 C C . GLY B 1 114 ? -1.502 -10.68 13.445 1 93.06 114 GLY B C 1
ATOM 2175 O O . GLY B 1 114 ? -0.411 -10.18 13.172 1 93.06 114 GLY B O 1
ATOM 2176 N N . HIS B 1 115 ? -2.174 -10.43 14.594 1 90.12 115 HIS B N 1
ATOM 2177 C CA . HIS B 1 115 ? -1.512 -9.727 15.68 1 90.12 115 HIS B CA 1
ATOM 2178 C C . HIS B 1 115 ? -0.902 -8.414 15.195 1 90.12 115 HIS B C 1
ATOM 2180 O O . HIS B 1 115 ? 0.262 -8.125 15.477 1 90.12 115 HIS B O 1
ATOM 2186 N N . GLY B 1 116 ? -1.576 -7.758 14.297 1 92.69 116 GLY B N 1
ATOM 2187 C CA . GLY B 1 116 ? -1.153 -6.434 13.875 1 92.69 116 GLY B CA 1
ATOM 2188 C C . GLY B 1 116 ? -0.303 -6.453 12.617 1 92.69 116 GLY B C 1
ATOM 2189 O O . GLY B 1 116 ? 0.295 -5.441 12.25 1 92.69 116 GLY B O 1
ATOM 2190 N N . MET B 1 117 ? -0.214 -7.602 11.953 1 96.31 117 MET B N 1
ATOM 2191 C CA . MET B 1 117 ? 0.546 -7.676 10.711 1 96.31 117 MET B CA 1
ATOM 2192 C C . MET B 1 117 ? -0.035 -6.738 9.664 1 96.31 117 MET B C 1
ATOM 2194 O O . MET B 1 117 ? -1.241 -6.754 9.406 1 96.31 117 MET B O 1
ATOM 2198 N N . GLU B 1 118 ? 0.863 -5.969 9.117 1 97.62 118 GLU B N 1
ATOM 2199 C CA . GLU B 1 118 ? 0.411 -4.953 8.172 1 97.62 118 GLU B CA 1
ATOM 2200 C C . GLU B 1 118 ? 0.315 -5.516 6.754 1 97.62 118 GLU B C 1
ATOM 2202 O O . GLU B 1 118 ? 1.128 -6.352 6.359 1 97.62 118 GLU B O 1
ATOM 2207 N N . THR B 1 119 ? -0.724 -5.02 6.078 1 98.19 119 THR B N 1
ATOM 2208 C CA . THR B 1 119 ? -0.812 -5.195 4.633 1 98.19 119 THR B CA 1
ATOM 2209 C C . THR B 1 119 ? -0.451 -3.9 3.908 1 98.19 119 THR B C 1
ATOM 2211 O O . THR B 1 119 ? -0.912 -2.822 4.285 1 98.19 119 THR B O 1
ATOM 2214 N N . VAL B 1 120 ? 0.397 -4.039 2.924 1 98.38 120 VAL B N 1
ATOM 2215 C CA . VAL B 1 120 ? 0.691 -2.898 2.062 1 98.38 120 VAL B CA 1
ATOM 2216 C C . VAL B 1 120 ? 0.244 -3.199 0.635 1 98.38 120 VAL B C 1
ATOM 2218 O O . VAL B 1 120 ? 0.346 -4.336 0.172 1 98.38 120 VAL B O 1
ATOM 2221 N N . PHE B 1 121 ? -0.254 -2.158 -0.012 1 98.31 121 PHE B N 1
ATOM 2222 C CA . PHE B 1 121 ? -0.679 -2.281 -1.4 1 98.31 121 PHE B CA 1
ATOM 2223 C C . PHE B 1 121 ? 0.368 -1.697 -2.342 1 98.31 121 PHE B C 1
ATOM 2225 O O . PHE B 1 121 ? 0.883 -0.603 -2.102 1 98.31 121 PHE B O 1
ATOM 2232 N N . LEU B 1 122 ? 0.687 -2.406 -3.369 1 98.25 122 LEU B N 1
ATOM 2233 C CA . LEU B 1 122 ? 1.488 -1.891 -4.473 1 98.25 122 LEU B CA 1
ATOM 2234 C C . LEU B 1 122 ? 0.616 -1.6 -5.691 1 98.25 122 LEU B C 1
ATOM 2236 O O . LEU B 1 122 ? -0.181 -2.443 -6.105 1 98.25 122 LEU B O 1
ATOM 2240 N N . PRO B 1 123 ? 0.752 -0.438 -6.242 1 97.5 123 PRO B N 1
ATOM 2241 C CA . PRO B 1 123 ? 0.026 -0.169 -7.488 1 97.5 123 PRO B CA 1
ATOM 2242 C C . PRO B 1 123 ? 0.517 -1.024 -8.656 1 97.5 123 PRO B C 1
ATOM 2244 O O . PRO B 1 123 ? 1.724 -1.114 -8.891 1 97.5 123 PRO B O 1
ATOM 2247 N N . ALA B 1 124 ? -0.411 -1.563 -9.328 1 96.94 124 ALA B N 1
ATOM 2248 C CA . ALA B 1 124 ? -0.031 -2.26 -10.555 1 96.94 124 ALA B CA 1
ATOM 2249 C C . ALA B 1 124 ? 0.599 -1.301 -11.555 1 96.94 124 ALA B C 1
ATOM 2251 O O . ALA B 1 124 ? 0.215 -0.131 -11.633 1 96.94 124 ALA B O 1
ATOM 2252 N N . ALA B 1 125 ? 1.584 -1.856 -12.297 1 96.25 125 ALA B N 1
ATOM 2253 C CA . ALA B 1 125 ? 2.127 -1.04 -13.383 1 96.25 125 ALA B CA 1
ATOM 2254 C C . ALA B 1 125 ? 1.029 -0.619 -14.352 1 96.25 125 ALA B C 1
ATOM 2256 O O . ALA B 1 125 ? 0.132 -1.405 -14.664 1 96.25 125 ALA B O 1
ATOM 2257 N N . GLN B 1 126 ? 1.137 0.562 -14.805 1 93.75 126 GLN B N 1
ATOM 2258 C CA . GLN B 1 126 ? 0.103 1.132 -15.664 1 93.75 126 GLN B CA 1
ATOM 2259 C C . GLN B 1 126 ? -0.156 0.244 -16.875 1 93.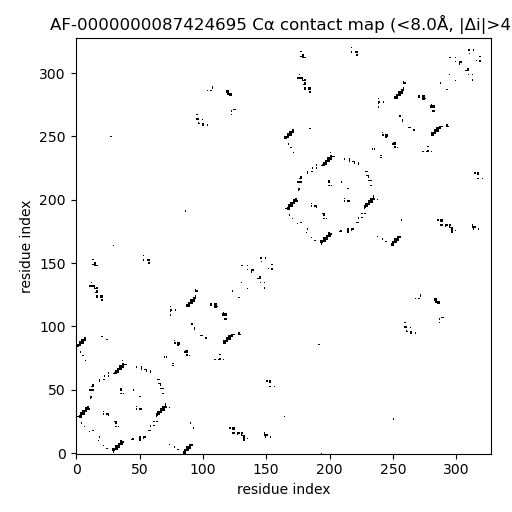75 126 GLN B C 1
ATOM 2261 O O . GLN B 1 126 ? -1.309 -0.003 -17.234 1 93.75 126 GLN B O 1
ATOM 2266 N N . SER B 1 127 ? 0.853 -0.291 -17.5 1 95.56 127 SER B N 1
ATOM 2267 C CA . SER B 1 127 ? 0.755 -1.087 -18.719 1 95.56 127 SER B CA 1
ATOM 2268 C C . SER B 1 127 ? 0.212 -2.482 -18.438 1 95.56 127 SER B C 1
ATOM 2270 O O . SER B 1 127 ? -0.144 -3.221 -19.344 1 95.56 127 SER B O 1
ATOM 2272 N N . LEU B 1 128 ? 0.062 -2.828 -17.172 1 96.75 128 LEU B N 1
ATOM 2273 C CA . LEU B 1 128 ? -0.291 -4.199 -16.812 1 96.75 128 LEU B CA 1
ATOM 2274 C C . LEU B 1 128 ? -1.585 -4.234 -16.016 1 96.75 128 LEU B C 1
ATOM 2276 O O . LEU B 1 128 ? -1.938 -5.273 -15.445 1 96.75 128 LEU B O 1
ATOM 2280 N N . GLN B 1 129 ? -2.281 -3.15 -15.898 1 94.31 129 GLN B N 1
ATOM 2281 C CA . GLN B 1 129 ? -3.473 -3.016 -15.07 1 94.31 129 GLN B CA 1
ATOM 2282 C C . GLN B 1 129 ? -4.586 -3.943 -15.555 1 94.31 129 GLN B C 1
ATOM 2284 O O . GLN B 1 129 ? -5.449 -4.344 -14.766 1 94.31 129 GLN B O 1
ATOM 2289 N N . GLN B 1 130 ? -4.539 -4.336 -16.844 1 93 130 GLN B N 1
ATOM 2290 C CA . GLN B 1 130 ? -5.621 -5.145 -17.391 1 93 130 GLN B CA 1
ATOM 2291 C C . GLN B 1 130 ? -5.223 -6.617 -17.469 1 93 130 GLN B C 1
ATOM 2293 O O . GLN B 1 130 ? -6.004 -7.457 -17.922 1 93 130 GLN B O 1
ATOM 2298 N N . VAL B 1 131 ? -4.02 -6.906 -17.109 1 96.19 131 VAL B N 1
ATOM 2299 C CA . VAL B 1 131 ? -3.527 -8.281 -17.156 1 96.19 131 VAL B CA 1
ATOM 2300 C C . VAL B 1 131 ? -4.023 -9.055 -15.938 1 96.19 131 VAL B C 1
ATOM 2302 O O . VAL B 1 131 ? -3.865 -8.602 -14.797 1 96.19 131 VAL B O 1
ATOM 2305 N N . SER B 1 132 ? -4.637 -10.172 -16.141 1 95.81 132 SER B N 1
ATOM 2306 C CA . SER B 1 132 ? -5.117 -11.031 -15.07 1 95.81 132 SER B CA 1
ATOM 2307 C C . SER B 1 132 ? -5.094 -12.5 -15.484 1 95.81 132 SER B C 1
ATOM 2309 O O . SER B 1 132 ? -5.074 -12.812 -16.688 1 95.81 132 SER B O 1
ATOM 2311 N N . SER B 1 133 ? -5.098 -13.289 -14.477 1 97.06 133 SER B N 1
ATOM 2312 C CA . SER B 1 133 ? -5.156 -14.719 -14.758 1 97.06 133 SER B CA 1
ATOM 2313 C C . SER B 1 133 ? -6.453 -15.086 -15.477 1 97.06 133 SER B C 1
ATOM 2315 O O . SER B 1 133 ? -6.461 -15.969 -16.328 1 97.06 133 SER B O 1
ATOM 2317 N N . THR B 1 134 ? -7.562 -14.445 -15.094 1 95.69 134 THR B N 1
ATOM 2318 C CA . THR B 1 134 ? -8.852 -14.695 -15.727 1 95.69 134 THR B CA 1
ATOM 2319 C C . THR B 1 134 ? -8.789 -14.414 -17.219 1 95.69 134 THR B C 1
ATOM 2321 O O . THR B 1 134 ? -9.273 -15.211 -18.031 1 95.69 134 THR B O 1
ATOM 2324 N N . GLU B 1 135 ? -8.18 -13.336 -17.609 1 95.88 135 GLU B N 1
ATOM 2325 C CA . GLU B 1 135 ? -8.023 -12.992 -19.016 1 95.88 135 GLU B CA 1
ATOM 2326 C C . GLU B 1 135 ? -7.18 -14.031 -19.75 1 95.88 135 GLU B C 1
ATOM 2328 O O . GLU B 1 135 ? -7.5 -14.414 -20.875 1 95.88 135 GLU B O 1
ATOM 2333 N N . VAL B 1 136 ? -6.094 -14.43 -19.156 1 97.25 136 VAL B N 1
ATOM 2334 C CA . VAL B 1 136 ? -5.219 -15.438 -19.75 1 97.25 136 VAL B CA 1
ATOM 2335 C C . VAL B 1 136 ? -6.02 -16.719 -20.031 1 97.25 136 VAL B C 1
ATOM 2337 O O . VAL B 1 136 ? -5.992 -17.234 -21.141 1 97.25 136 VAL B O 1
ATOM 2340 N N . ARG B 1 137 ? -6.758 -17.188 -19.062 1 96.31 137 ARG B N 1
ATOM 2341 C CA . ARG B 1 137 ? -7.527 -18.422 -19.203 1 96.31 137 ARG B CA 1
ATOM 2342 C C . ARG B 1 137 ? -8.594 -18.266 -20.281 1 96.31 137 ARG B C 1
ATOM 2344 O O . ARG B 1 137 ? -8.789 -19.172 -21.094 1 96.31 137 ARG B O 1
ATOM 2351 N N . SER B 1 138 ? -9.219 -17.125 -20.234 1 96.62 138 SER B N 1
ATOM 2352 C CA . SER B 1 138 ? -10.242 -16.859 -21.234 1 96.62 138 SER B CA 1
ATOM 2353 C C . SER B 1 138 ? -9.656 -16.922 -22.641 1 96.62 138 SER B C 1
ATOM 2355 O O . SER B 1 138 ? -10.219 -17.562 -23.531 1 96.62 138 SER B O 1
ATOM 2357 N N . ARG B 1 139 ? -8.57 -16.312 -22.859 1 95.75 139 ARG B N 1
ATOM 2358 C CA . ARG B 1 139 ? -7.922 -16.297 -24.172 1 95.75 139 ARG B CA 1
ATOM 2359 C C . ARG B 1 139 ? -7.508 -17.688 -24.594 1 95.75 139 ARG B C 1
ATOM 2361 O O . ARG B 1 139 ? -7.715 -18.094 -25.75 1 95.75 139 ARG B O 1
ATOM 2368 N N . LEU B 1 140 ? -6.91 -18.391 -23.734 1 93.5 140 LEU B N 1
ATOM 2369 C CA . LEU B 1 140 ? -6.469 -19.75 -24.031 1 93.5 140 LEU B CA 1
ATOM 2370 C C . LEU B 1 140 ? -7.652 -20.625 -24.422 1 93.5 140 LEU B C 1
ATOM 2372 O O . LEU B 1 140 ? -7.555 -21.422 -25.359 1 93.5 140 LEU B O 1
ATOM 2376 N N . GLU B 1 141 ? -8.734 -20.469 -23.672 1 93.06 141 GLU B N 1
ATOM 2377 C CA . GLU B 1 141 ? -9.945 -21.234 -23.953 1 93.06 141 GLU B CA 1
ATOM 2378 C C . GLU B 1 141 ? -10.469 -20.938 -25.359 1 93.06 141 GLU B C 1
ATOM 2380 O O . GLU B 1 141 ? -11.07 -21.797 -26 1 93.06 141 GLU B O 1
ATOM 2385 N N . HIS B 1 142 ? -10.227 -19.812 -25.859 1 95.44 142 HIS B N 1
ATOM 2386 C CA . HIS B 1 142 ? -10.734 -19.391 -27.156 1 95.44 142 HIS B CA 1
ATOM 2387 C C . HIS B 1 142 ? -9.664 -19.531 -28.234 1 95.44 142 HIS B C 1
ATOM 2389 O O . HIS B 1 142 ? -9.836 -19.047 -29.359 1 95.44 142 HIS B O 1
ATOM 2395 N N . GLY B 1 143 ? -8.578 -20.047 -27.859 1 92.19 143 GLY B N 1
ATOM 2396 C CA . GLY B 1 143 ? -7.516 -20.297 -28.812 1 92.19 143 GLY B CA 1
ATOM 2397 C C . GLY B 1 143 ? -6.746 -19.047 -29.203 1 92.19 143 GLY B C 1
ATOM 2398 O O . GLY B 1 143 ? -6.152 -18.984 -30.281 1 92.19 143 GLY B O 1
ATOM 2399 N N . GLU B 1 144 ? -6.77 -18.094 -28.391 1 94.25 144 GLU B N 1
ATOM 2400 C CA . GLU B 1 144 ? -6.082 -16.844 -28.641 1 94.25 144 GLU B CA 1
ATOM 2401 C C . GLU B 1 144 ? -4.672 -16.844 -28.062 1 94.25 144 GLU B C 1
ATOM 2403 O O . GLU B 1 144 ? -4.379 -17.625 -27.141 1 94.25 144 GLU B O 1
ATOM 2408 N N . ARG B 1 145 ? -3.885 -15.977 -28.656 1 93.88 145 ARG B N 1
ATOM 2409 C CA . ARG B 1 145 ? -2.508 -15.852 -28.188 1 93.88 145 ARG B CA 1
ATOM 2410 C C . ARG B 1 145 ? -2.449 -15.156 -26.844 1 93.88 145 ARG B C 1
ATOM 2412 O O . ARG B 1 145 ? -3.227 -14.234 -26.578 1 93.88 145 ARG B O 1
ATOM 2419 N N . VAL B 1 146 ? -1.435 -15.508 -25.953 1 96 146 VAL B N 1
ATOM 2420 C CA . VAL B 1 146 ? -1.338 -14.953 -24.609 1 96 146 VAL B CA 1
ATOM 2421 C C . VAL B 1 146 ? 0.1 -14.523 -24.328 1 96 146 VAL B C 1
ATOM 2423 O O . VAL B 1 146 ? 0.456 -14.234 -23.188 1 96 146 VAL B O 1
ATOM 2426 N N . ALA B 1 147 ? 0.925 -14.398 -25.328 1 94.25 147 ALA B N 1
ATOM 2427 C CA . ALA B 1 147 ? 2.354 -14.133 -25.188 1 94.25 147 ALA B CA 1
ATOM 2428 C C . ALA B 1 147 ? 2.596 -12.742 -24.609 1 94.25 147 ALA B C 1
ATOM 2430 O O . ALA B 1 147 ? 3.66 -12.469 -24.031 1 94.25 147 ALA B O 1
ATOM 2431 N N . ASP B 1 148 ? 1.684 -11.852 -24.719 1 95.75 148 ASP B N 1
ATOM 2432 C CA . ASP B 1 148 ? 1.833 -10.492 -24.219 1 95.75 148 ASP B CA 1
ATOM 2433 C C . ASP B 1 148 ? 1.428 -10.398 -22.75 1 95.75 148 ASP B C 1
ATOM 2435 O O . ASP B 1 148 ? 1.676 -9.391 -22.094 1 95.75 148 ASP B O 1
ATOM 2439 N N . LEU B 1 149 ? 0.93 -11.523 -22.172 1 97.88 149 LEU B N 1
ATOM 2440 C CA . LEU B 1 149 ? 0.415 -11.492 -20.812 1 97.88 149 LEU B CA 1
ATOM 2441 C C . LEU B 1 149 ? 1.291 -12.328 -19.891 1 97.88 149 LEU B C 1
ATOM 2443 O O . LEU B 1 149 ? 1.201 -12.203 -18.656 1 97.88 149 LEU B O 1
ATOM 2447 N N . LEU B 1 150 ? 2.125 -13.141 -20.469 1 98.12 150 LEU B N 1
ATOM 2448 C CA . LEU B 1 150 ? 2.863 -14.125 -19.688 1 98.12 150 LEU B CA 1
ATOM 2449 C C . LEU B 1 150 ? 4.359 -14.031 -19.953 1 98.12 150 LEU B C 1
ATOM 2451 O O . LEU B 1 150 ? 4.77 -13.656 -21.062 1 98.12 150 LEU B O 1
ATOM 2455 N N . HIS B 1 151 ? 5.086 -14.367 -18.953 1 97.44 151 HIS B N 1
ATOM 2456 C CA . HIS B 1 151 ? 6.508 -14.609 -19.172 1 97.44 151 HIS B CA 1
ATOM 2457 C C . HIS B 1 151 ? 6.723 -15.711 -20.203 1 97.44 151 HIS B C 1
ATOM 2459 O O . HIS B 1 151 ? 6.02 -16.719 -20.203 1 97.44 151 HIS B O 1
ATOM 2465 N N . PRO B 1 152 ? 7.73 -15.555 -21.078 1 96.44 152 PRO B N 1
ATOM 2466 C CA . PRO B 1 152 ? 7.965 -16.562 -22.125 1 96.44 152 PRO B CA 1
ATOM 2467 C C . PRO B 1 152 ? 8.102 -17.969 -21.562 1 96.44 152 PRO B C 1
ATOM 2469 O O . PRO B 1 152 ? 7.613 -18.938 -22.156 1 96.44 152 PRO B O 1
ATOM 2472 N N . ARG B 1 153 ? 8.688 -18.109 -20.469 1 95.5 153 ARG B N 1
ATOM 2473 C CA . ARG B 1 153 ? 8.852 -19.422 -19.844 1 95.5 153 ARG B CA 1
ATOM 2474 C C . ARG B 1 153 ? 7.504 -20.031 -19.469 1 95.5 153 ARG B C 1
ATOM 2476 O O . ARG B 1 153 ? 7.309 -21.234 -19.562 1 95.5 153 ARG B O 1
ATOM 2483 N N . THR B 1 154 ? 6.641 -19.203 -19.016 1 96.06 154 THR B N 1
ATOM 2484 C CA . THR B 1 154 ? 5.309 -19.656 -18.641 1 96.06 154 THR B CA 1
ATOM 2485 C C . THR B 1 154 ? 4.535 -20.141 -19.859 1 96.06 154 THR B C 1
ATOM 2487 O O . THR B 1 154 ? 3.842 -21.172 -19.797 1 96.06 154 THR B O 1
ATOM 2490 N N . VAL B 1 155 ? 4.68 -19.406 -20.938 1 94.81 155 VAL B N 1
ATOM 2491 C CA . VAL B 1 155 ? 4.008 -19.781 -22.172 1 94.81 155 VAL B CA 1
ATOM 2492 C C . VAL B 1 155 ? 4.441 -21.172 -22.594 1 94.81 155 VAL B C 1
ATOM 2494 O O . VAL B 1 155 ? 3.602 -22.031 -22.891 1 94.81 155 VAL B O 1
ATOM 2497 N N . VAL B 1 156 ? 5.695 -21.391 -22.609 1 93.56 156 VAL B N 1
ATOM 2498 C CA . VAL B 1 156 ? 6.27 -22.672 -23.031 1 93.56 156 VAL B CA 1
ATOM 2499 C C . VAL B 1 156 ? 5.77 -23.781 -22.109 1 93.56 156 VAL B C 1
ATOM 2501 O O . VAL B 1 156 ? 5.32 -24.828 -22.578 1 93.56 156 VAL B O 1
ATOM 2504 N N . SER B 1 157 ? 5.801 -23.5 -20.844 1 92.81 157 SER B N 1
ATOM 2505 C CA . SER B 1 157 ? 5.41 -24.5 -19.859 1 92.81 157 SER B CA 1
ATOM 2506 C C . SER B 1 157 ? 3.926 -24.828 -19.969 1 92.81 157 SER B C 1
ATOM 2508 O O . SER B 1 157 ? 3.527 -25.984 -19.844 1 92.81 157 SER B O 1
ATOM 2510 N N . LEU B 1 158 ? 3.117 -23.812 -20.156 1 91 158 LEU B N 1
ATOM 2511 C CA . LEU B 1 158 ? 1.678 -24.031 -20.266 1 91 158 LEU B CA 1
ATOM 2512 C C . LEU B 1 158 ? 1.333 -24.859 -21.5 1 91 158 LEU B C 1
ATOM 2514 O O . LEU B 1 158 ? 0.438 -25.703 -21.438 1 91 158 LEU B O 1
ATOM 2518 N N . ARG B 1 159 ? 1.999 -24.594 -22.578 1 87.94 159 ARG B N 1
ATOM 2519 C CA . ARG B 1 159 ? 1.787 -25.359 -23.797 1 87.94 159 ARG B CA 1
ATOM 2520 C C . ARG B 1 159 ? 2.119 -26.844 -23.578 1 87.94 159 ARG B C 1
ATOM 2522 O O . ARG B 1 159 ? 1.41 -27.719 -24.062 1 87.94 159 ARG B O 1
ATOM 2529 N N . ARG B 1 160 ? 3.133 -27.094 -22.828 1 87.81 160 ARG B N 1
ATOM 2530 C CA . ARG B 1 160 ? 3.539 -28.469 -22.516 1 87.81 160 ARG B CA 1
ATOM 2531 C C . ARG B 1 160 ? 2.5 -29.156 -21.656 1 87.81 160 ARG B C 1
ATOM 2533 O O . ARG B 1 160 ? 2.211 -30.344 -21.844 1 87.81 160 ARG B O 1
ATOM 2540 N N . MET B 1 161 ? 1.911 -28.406 -20.797 1 82.88 161 MET B N 1
ATOM 2541 C CA . MET B 1 161 ? 0.921 -28.953 -19.859 1 82.88 161 MET B CA 1
ATOM 2542 C C . MET B 1 161 ? -0.39 -29.25 -20.578 1 82.88 161 MET B C 1
ATOM 2544 O O . MET B 1 161 ? -1.108 -30.172 -20.203 1 82.88 161 MET B O 1
ATOM 2548 N N . GLN B 1 162 ? -0.712 -28.516 -21.609 1 78.69 162 GLN B N 1
ATOM 2549 C CA . GLN B 1 162 ? -1.939 -28.703 -22.375 1 78.69 162 GLN B CA 1
ATOM 2550 C C . GLN B 1 162 ? -1.803 -29.875 -23.344 1 78.69 162 GLN B C 1
ATOM 2552 O O . GLN B 1 162 ? -2.801 -30.484 -23.734 1 78.69 162 GLN B O 1
ATOM 2557 N N . GLN B 1 163 ? -0.592 -30.094 -23.781 1 74.94 163 GLN B N 1
ATOM 2558 C CA . GLN B 1 163 ? -0.342 -31.203 -24.688 1 74.94 163 GLN B CA 1
ATOM 2559 C C . GLN B 1 163 ? -0.21 -32.531 -23.938 1 74.94 163 GLN B C 1
ATOM 2561 O O . GLN B 1 163 ? -0.336 -33.594 -24.531 1 74.94 163 GLN B O 1
ATOM 2566 N N . ALA B 1 164 ? 0.061 -32.5 -22.766 1 67.62 164 ALA B N 1
ATOM 2567 C CA . ALA B 1 164 ? 0.177 -33.719 -21.969 1 67.62 164 ALA B CA 1
ATOM 2568 C C . ALA B 1 164 ? -1.197 -34.25 -21.562 1 67.62 164 ALA B C 1
ATOM 2570 O O . ALA B 1 164 ? -2.154 -33.469 -21.438 1 67.62 164 ALA B O 1
#

InterPro domains:
  IPR001980 Phosphopantetheine adenylyltransferase [MF_00151] (3-163)
  IPR001980 Phosphopantetheine adenylyltransferase [PR01020] (3-21)
  IPR001980 Phosphopantetheine adenylyltransferase [PR01020] (21-42)
  IPR001980 Phosphopantetheine adenylyltransferase [PR01020] (90-106)
  IPR001980 Phosphopantetheine adenylyltransferase [PR01020] (117-139)
  IPR001980 Phosphopantetheine adenylyltransferase [TIGR01510] (4-159)
  IPR004821 Cytidyltransferase-like domain [PF01467] (6-139)
  IPR004821 Cytidyltransferase-like domain [TIGR00125] (4-60)
  IPR014729 Rossmann-like alpha/beta/alpha sandwich fold [G3DSA:3.40.50.620] (1-163)

Organism: Persicimonas caeni (NCBI:txid2292766)

Secondary structure (DSSP, 8-state):
-EEEEEEEE--SS--HHHHHHHHHHHHHSSEEEEEEE--TTS--SS-HHHHHHHHHHHTTT-TTEEEEEESS-HHHHHHTT-BTTEEEEEEEEE-SGGGHHHHHHHHHHHHHHTTTPEEEEEEPPGGGTT--HHHHHHHHHTT---TTTS-HHHHHHHHHHHH-/-EEEEEEEE--SS--HHHHHHHHHHHHHSSEEEEEEE--TTS--SS-HHHHHHHHHHHTTT-TTEEEEEESS-HHHHHHTT-BTTEEEEEEEEE-SGGGHHHHHHHHHHHHHHTTTPEEEEEEPPGGGTT--HHHHHHHHHTT---TTTS-HHHHHHHHHHHH-

Solvent-accessible surface area (backbone atoms only — not comparable to full-atom values): 18005 Å² total; per-residue (Å²): 121,47,37,39,34,36,35,65,42,67,43,57,50,67,31,43,41,52,49,55,51,51,56,54,47,49,73,72,34,69,28,28,37,38,30,35,53,45,54,89,90,54,84,63,89,50,54,71,69,56,35,48,51,49,47,48,63,72,42,60,89,38,87,49,50,47,74,48,72,41,74,64,57,68,46,64,60,53,51,74,63,49,48,102,62,26,45,50,34,37,42,42,79,40,64,48,43,88,54,36,57,60,50,49,54,51,36,52,51,38,20,68,74,32,80,63,34,44,47,36,33,35,66,46,54,82,94,34,45,82,52,46,35,67,55,50,51,52,32,52,74,70,71,43,86,52,72,91,44,30,48,71,67,47,52,56,51,50,53,54,59,69,72,97,121,46,37,38,34,37,36,65,42,67,43,58,50,68,32,43,41,52,50,54,51,51,55,54,47,50,74,73,34,69,29,28,36,39,29,35,53,46,51,90,90,55,83,63,91,51,55,73,68,56,36,48,52,50,46,48,62,74,43,60,88,38,85,48,50,48,73,49,72,40,73,62,58,68,48,65,60,53,51,74,62,50,48,101,62,27,46,51,34,37,43,42,78,39,65,50,43,88,54,36,58,61,50,47,53,50,37,52,51,38,20,68,74,33,81,63,34,45,48,38,32,36,64,46,55,80,93,32,45,83,53,44,35,68,56,49,51,52,32,52,75,70,71,42,86,52,74,92,44,30,48,70,67,48,51,55,51,50,54,53,58,68,72,97

Foldseek 3Di:
DAEEEEEEDQPLPPWVQNLVQQVVVLVVGQAYEYENADAPVDDGPDDPVLRQVQVCVSCVVRVRYHYYYDPDDSLVVQLVQDDPVYAYAYEEEDLDDVCVVVVVVVQVVSCVVNVRHGYDYDYTDPVCSPADSVVVVVQVVVVHDCPVIHDPSSVVSVVVVVVD/DAEEEEEEDQPLPPWVQNVVQQVVVLVVGQAYEYENADAPVDDGPDDPVLRQVQVCVSCVVRPRYHYYYDPDDSLVVQLVQDDPPYAYAYEEEDLDDVCVVVVVVVQVVSCVVNVRHGYDYDYTDPVQSPADSVVQVVQVVVVHDCPVIHDPSSVVSVVVVVVD